Protein AF-A0A6L3EIS9-F1 (afdb_monomer)

Sequence (213 aa):
MNMQRILEPHIKALDDHPVYRAIENIDDLGVFMEHHVYSVWDFMSLIKHLQSRIAPAAVPWRPAGDPQLRRFINELVLEEESDRAWPGDANSGYCSHFELYQDAMREIGADPTACTDFLERIAALGIDRALADAAIPEPSRRFTRATFDFIQSGRPHEVAAALAVGREHIIPTLFRALLSRFGVSERQAPVFHYYLKRHIHLDEDFHAPMSIR

pLDDT: mean 91.35, std 9.98, range [53.53, 98.19]

Radius of gyration: 17.56 Å; Cα contacts (8 Å, |Δi|>4): 215; chains: 1; bounding box: 40×45×44 Å

Nearest PDB structures (foldseek):
  2jsw-assembly1_A  TM=3.270E-01  e=6.099E-01  Mus musculus
  2jaa-assembly1_A  TM=1.561E-01  e=1.308E+00  Shigella flexneri
  2j0n-assembly1_B  TM=1.451E-01  e=9.370E-01  Shigella flexneri 2a str. 301
  2jaa-assembly1_B  TM=1.491E-01  e=1.308E+00  Shigella flexneri

Mean predicted aligned error: 4.53 Å

Structure (mmCIF, N/CA/C/O backbone):
data_AF-A0A6L3EIS9-F1
#
_entry.id   AF-A0A6L3EIS9-F1
#
loop_
_atom_site.group_PDB
_atom_site.id
_atom_site.type_symbol
_atom_site.label_atom_id
_atom_site.label_alt_id
_atom_site.label_comp_id
_atom_site.label_asym_id
_atom_site.label_entity_id
_atom_site.label_seq_id
_atom_site.pdbx_PDB_ins_code
_atom_site.Cartn_x
_atom_site.Cartn_y
_atom_site.Cartn_z
_atom_site.occupancy
_atom_site.B_iso_or_equiv
_atom_site.auth_seq_id
_atom_site.auth_comp_id
_atom_site.auth_asym_id
_atom_site.auth_atom_id
_atom_site.pdbx_PDB_model_num
ATOM 1 N N . MET A 1 1 ? -5.328 -25.447 18.002 1.00 53.53 1 MET A N 1
ATOM 2 C CA . MET A 1 1 ? -4.625 -25.648 16.715 1.00 53.53 1 MET A CA 1
ATOM 3 C C . MET A 1 1 ? -3.636 -24.499 16.569 1.00 53.53 1 MET A C 1
ATOM 5 O O . MET A 1 1 ? -4.062 -23.372 16.760 1.00 53.53 1 MET A O 1
ATOM 9 N N . ASN A 1 2 ? -2.339 -24.758 16.369 1.00 82.56 2 ASN A N 1
ATOM 10 C CA . ASN A 1 2 ? -1.325 -23.694 16.357 1.00 82.56 2 ASN A CA 1
ATOM 11 C C . ASN A 1 2 ? -1.404 -22.911 15.031 1.00 82.56 2 ASN A C 1
ATOM 13 O O . ASN A 1 2 ? -1.128 -23.487 13.980 1.00 82.56 2 ASN A O 1
ATOM 17 N N . MET A 1 3 ? -1.805 -21.637 15.092 1.00 81.25 3 MET A N 1
ATOM 18 C CA . MET A 1 3 ? -1.919 -20.720 13.948 1.00 81.25 3 MET A CA 1
ATOM 19 C C . MET A 1 3 ? -0.620 -20.655 13.138 1.00 81.25 3 MET A C 1
ATOM 21 O O . MET A 1 3 ? -0.655 -20.748 11.915 1.00 81.25 3 MET A O 1
ATOM 25 N N . GLN A 1 4 ? 0.529 -20.634 13.817 1.00 80.31 4 GLN A N 1
ATOM 26 C CA . GLN A 1 4 ? 1.845 -20.603 13.181 1.00 80.31 4 GLN A CA 1
ATOM 27 C C . GLN A 1 4 ? 2.070 -21.815 12.266 1.00 80.31 4 GLN A C 1
ATOM 29 O O . GLN A 1 4 ? 2.521 -21.663 11.137 1.00 80.31 4 GLN A O 1
ATOM 34 N N . ARG A 1 5 ? 1.640 -23.009 12.697 1.00 87.94 5 ARG A N 1
ATOM 35 C CA . ARG A 1 5 ? 1.751 -24.250 11.910 1.00 87.94 5 ARG A CA 1
ATOM 36 C C . ARG A 1 5 ? 0.895 -24.226 10.637 1.00 87.94 5 ARG A C 1
ATOM 38 O O . ARG A 1 5 ? 1.205 -24.927 9.683 1.00 87.94 5 ARG A O 1
ATOM 45 N N . ILE A 1 6 ? -0.216 -23.488 10.640 1.00 88.94 6 ILE A N 1
ATOM 46 C CA . ILE A 1 6 ? -1.087 -23.357 9.461 1.00 88.94 6 ILE A CA 1
ATOM 47 C C . ILE A 1 6 ? -0.471 -22.380 8.462 1.00 88.94 6 ILE A C 1
ATOM 49 O O . ILE A 1 6 ? -0.524 -22.627 7.264 1.00 88.94 6 ILE A O 1
ATOM 53 N N . LEU A 1 7 ? 0.114 -21.289 8.955 1.00 88.56 7 LEU A N 1
ATOM 54 C CA . LEU A 1 7 ? 0.630 -20.202 8.125 1.00 88.56 7 LEU A CA 1
ATOM 55 C C . LEU A 1 7 ? 2.007 -20.499 7.529 1.00 88.56 7 LEU A C 1
ATOM 57 O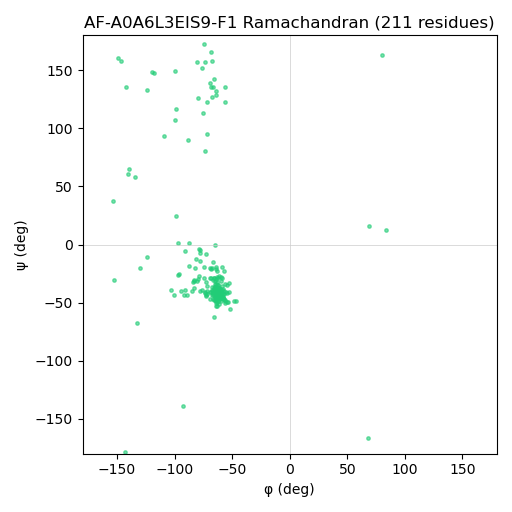 O . LEU A 1 7 ? 2.283 -20.064 6.417 1.00 88.56 7 LEU A O 1
ATOM 61 N N . GLU A 1 8 ? 2.846 -21.263 8.226 1.00 89.38 8 GLU A N 1
ATOM 62 C CA . GLU A 1 8 ? 4.210 -21.606 7.806 1.00 89.38 8 GLU A CA 1
ATOM 63 C C . GLU A 1 8 ? 4.345 -22.065 6.336 1.00 89.38 8 GLU A C 1
ATOM 65 O O . GLU A 1 8 ? 5.184 -21.502 5.628 1.00 89.38 8 GLU A O 1
ATOM 70 N N . PRO A 1 9 ? 3.530 -23.005 5.803 1.00 92.25 9 PRO A N 1
ATOM 71 C CA . PRO A 1 9 ? 3.627 -23.382 4.391 1.00 92.25 9 PRO A CA 1
ATOM 72 C C . PRO A 1 9 ? 3.285 -22.232 3.433 1.00 92.25 9 PRO A C 1
ATOM 74 O O . PRO A 1 9 ? 3.887 -22.138 2.365 1.00 92.25 9 PRO A O 1
ATOM 77 N N . HIS A 1 10 ? 2.354 -21.348 3.803 1.00 91.38 10 HIS A N 1
ATOM 78 C CA . HIS A 1 10 ? 1.981 -20.190 2.989 1.00 91.38 10 HIS A CA 1
ATOM 79 C C . HIS A 1 10 ? 3.071 -19.116 3.006 1.00 91.38 10 HIS A C 1
ATOM 81 O O . HIS A 1 10 ? 3.432 -18.605 1.951 1.00 91.38 10 HIS A O 1
ATOM 87 N N . ILE A 1 11 ? 3.647 -18.833 4.178 1.00 87.62 11 ILE A N 1
ATOM 88 C CA . ILE A 1 11 ? 4.767 -17.893 4.326 1.00 87.62 11 ILE A CA 1
ATOM 89 C C . ILE A 1 11 ? 5.968 -18.381 3.511 1.00 87.62 11 ILE A C 1
ATOM 91 O O . ILE A 1 11 ? 6.549 -17.609 2.755 1.00 87.62 11 ILE A O 1
ATOM 95 N N . LYS A 1 12 ? 6.294 -19.677 3.581 1.00 89.00 12 LYS A N 1
ATOM 96 C CA . LYS A 1 12 ? 7.384 -20.260 2.788 1.00 89.00 12 LYS A CA 1
ATOM 97 C C . LYS A 1 12 ? 7.132 -20.173 1.280 1.00 89.00 12 LYS A C 1
ATOM 99 O O . LYS A 1 12 ? 8.060 -19.914 0.521 1.00 89.00 12 LYS A O 1
ATOM 104 N N . ALA A 1 13 ? 5.892 -20.398 0.842 1.00 92.12 13 ALA A N 1
ATOM 105 C CA . ALA A 1 13 ? 5.530 -20.277 -0.568 1.00 92.12 13 ALA A CA 1
ATOM 106 C C . ALA A 1 13 ? 5.656 -18.834 -1.080 1.00 92.12 13 ALA A C 1
ATOM 108 O O . ALA A 1 13 ? 6.014 -18.628 -2.237 1.00 92.12 13 ALA A O 1
ATOM 109 N N . LEU A 1 14 ? 5.376 -17.849 -0.223 1.00 90.44 14 LEU A N 1
ATOM 110 C CA . LEU A 1 14 ? 5.590 -16.443 -0.539 1.00 90.44 14 LEU A CA 1
ATOM 111 C C . LEU A 1 14 ? 7.083 -16.086 -0.557 1.00 90.44 14 LEU A C 1
ATOM 113 O O . LEU A 1 14 ? 7.523 -15.427 -1.487 1.00 90.44 14 LEU A O 1
ATOM 117 N N . ASP A 1 15 ? 7.875 -16.571 0.401 1.00 88.19 15 ASP A N 1
ATOM 118 C CA . ASP A 1 15 ? 9.319 -16.305 0.458 1.00 88.19 15 ASP A CA 1
ATOM 119 C C . ASP A 1 15 ? 10.077 -16.843 -0.770 1.00 88.19 15 ASP A C 1
ATOM 121 O O . ASP A 1 15 ? 10.978 -16.183 -1.280 1.00 88.19 15 ASP A O 1
ATOM 125 N N . ASP A 1 16 ? 9.699 -18.007 -1.310 1.00 90.50 16 ASP A N 1
ATOM 126 C CA . ASP A 1 16 ? 10.284 -18.575 -2.541 1.00 90.50 16 ASP A CA 1
ATOM 127 C C . ASP A 1 16 ? 9.439 -18.313 -3.798 1.00 90.50 16 ASP A C 1
ATOM 129 O O . ASP A 1 16 ? 9.504 -19.059 -4.777 1.00 90.50 16 ASP A O 1
ATOM 133 N N . HIS A 1 17 ? 8.619 -17.256 -3.791 1.00 94.44 17 HIS A N 1
ATOM 134 C CA . HIS A 1 17 ? 7.718 -16.999 -4.908 1.00 94.44 17 HIS A CA 1
ATOM 135 C C . HIS A 1 17 ? 8.503 -16.707 -6.208 1.00 94.44 17 HIS A C 1
ATOM 137 O O . HIS A 1 17 ? 9.406 -15.862 -6.219 1.00 94.44 17 HIS A O 1
ATOM 143 N N . PRO A 1 18 ? 8.154 -17.347 -7.344 1.00 94.69 18 PRO A N 1
ATOM 144 C CA . PRO A 1 18 ? 8.915 -17.232 -8.593 1.00 94.69 18 PRO A CA 1
ATOM 145 C C . PRO A 1 18 ? 8.921 -15.819 -9.188 1.00 94.69 18 PRO A C 1
ATOM 147 O O . PRO A 1 18 ? 9.833 -15.484 -9.940 1.00 94.69 18 PRO A O 1
ATOM 150 N N . VAL A 1 19 ? 7.947 -14.975 -8.822 1.00 94.19 19 VAL A N 1
ATOM 151 C CA . VAL A 1 19 ? 7.850 -13.585 -9.310 1.00 94.19 19 VAL A CA 1
ATOM 152 C C . VAL A 1 19 ? 9.127 -12.785 -9.057 1.00 94.19 19 VAL A C 1
ATOM 154 O O . VAL A 1 19 ? 9.521 -12.003 -9.909 1.00 94.19 19 VAL A O 1
ATOM 157 N N . TYR A 1 20 ? 9.826 -13.023 -7.942 1.00 92.81 20 TYR A N 1
ATOM 158 C CA . TYR A 1 20 ? 11.024 -12.252 -7.602 1.00 92.81 20 TYR A CA 1
ATOM 159 C C . TYR A 1 20 ? 12.165 -12.473 -8.592 1.00 92.81 20 TYR A C 1
ATOM 161 O O . TYR A 1 20 ? 12.948 -11.563 -8.827 1.00 92.81 20 TYR A O 1
ATOM 169 N N . ARG A 1 21 ? 12.249 -13.674 -9.178 1.00 93.00 21 ARG A N 1
ATOM 170 C CA . ARG A 1 21 ? 13.257 -14.014 -10.193 1.00 93.00 21 ARG A CA 1
ATOM 171 C C . ARG A 1 21 ? 12.807 -13.654 -11.605 1.00 93.00 21 ARG A C 1
ATOM 173 O O . ARG A 1 21 ? 13.644 -13.585 -12.488 1.00 93.00 21 ARG A O 1
ATOM 180 N N . ALA A 1 22 ? 11.504 -13.466 -11.809 1.00 95.19 22 ALA A N 1
ATOM 181 C CA . ALA A 1 22 ? 10.942 -13.067 -13.094 1.00 95.19 22 ALA A CA 1
ATOM 182 C C . ALA A 1 22 ? 11.116 -11.565 -13.379 1.00 95.19 22 ALA A C 1
ATOM 184 O O . ALA A 1 22 ? 10.915 -11.144 -14.509 1.00 95.19 22 ALA A O 1
ATOM 185 N N . ILE A 1 23 ? 11.464 -10.764 -12.365 1.00 96.81 23 ILE A N 1
ATOM 186 C CA . ILE A 1 23 ? 11.760 -9.338 -12.517 1.00 96.81 23 ILE A CA 1
ATOM 187 C C . ILE A 1 23 ? 13.248 -9.199 -12.840 1.00 96.81 23 ILE A C 1
ATOM 189 O O . ILE A 1 23 ? 14.079 -9.111 -11.933 1.00 96.81 23 ILE A O 1
ATOM 193 N N . GLU A 1 24 ? 13.602 -9.222 -14.122 1.00 95.31 24 GLU A N 1
ATOM 194 C CA . GLU A 1 24 ? 15.000 -9.192 -14.569 1.00 95.31 24 GLU A CA 1
ATOM 195 C C . GLU A 1 24 ? 15.457 -7.781 -14.955 1.00 95.31 24 GLU A C 1
ATOM 197 O O . GLU A 1 24 ? 16.645 -7.463 -14.867 1.00 95.31 24 GLU A O 1
ATOM 202 N N . ASN A 1 25 ? 14.528 -6.918 -15.366 1.00 96.62 25 ASN A N 1
ATOM 203 C CA . ASN A 1 25 ? 14.827 -5.573 -15.848 1.00 96.62 25 ASN A CA 1
ATOM 204 C C . ASN A 1 25 ? 13.761 -4.537 -15.425 1.00 96.62 25 ASN A C 1
ATOM 206 O O . ASN A 1 25 ? 12.826 -4.838 -14.684 1.00 96.62 25 ASN A O 1
ATOM 210 N N . ILE A 1 26 ? 13.956 -3.286 -15.859 1.00 97.44 26 ILE A N 1
ATOM 211 C CA . ILE A 1 26 ? 13.075 -2.153 -15.539 1.00 97.44 26 ILE A CA 1
ATOM 212 C C . ILE A 1 26 ? 11.652 -2.366 -16.072 1.00 97.44 26 ILE A C 1
ATOM 214 O O . ILE A 1 26 ? 10.702 -2.049 -15.361 1.00 97.44 26 ILE A O 1
ATOM 218 N N . ASP A 1 27 ? 11.496 -2.935 -17.266 1.00 97.06 27 ASP A N 1
ATOM 219 C CA . ASP A 1 27 ? 10.178 -3.152 -17.866 1.00 97.06 27 ASP A CA 1
ATOM 220 C C . ASP A 1 27 ? 9.395 -4.204 -17.064 1.00 97.06 27 ASP A C 1
ATOM 222 O O . ASP A 1 27 ? 8.230 -3.989 -16.723 1.00 97.06 27 ASP A O 1
ATOM 226 N N . ASP A 1 28 ? 10.053 -5.300 -16.663 1.00 97.62 28 ASP A N 1
ATOM 227 C CA . ASP A 1 28 ? 9.441 -6.314 -15.791 1.00 97.62 28 ASP A CA 1
ATOM 228 C C . ASP A 1 28 ? 9.045 -5.722 -14.430 1.00 97.62 28 ASP A C 1
ATOM 230 O O . ASP A 1 28 ? 7.986 -6.041 -13.879 1.00 97.62 28 ASP A O 1
ATOM 234 N N . LEU A 1 29 ? 9.898 -4.849 -13.878 1.00 97.62 29 LEU A N 1
ATOM 235 C CA . LEU A 1 29 ? 9.616 -4.154 -12.627 1.00 97.62 29 LEU A CA 1
ATOM 236 C C . LEU A 1 29 ? 8.406 -3.229 -12.785 1.00 97.62 29 LEU A C 1
ATOM 238 O O . LEU A 1 29 ? 7.540 -3.230 -11.914 1.00 97.62 29 LEU A O 1
ATOM 242 N N . GLY A 1 30 ? 8.299 -2.503 -13.898 1.00 97.88 30 GLY A N 1
ATOM 243 C CA . GLY A 1 30 ? 7.143 -1.662 -14.197 1.00 97.88 30 GLY A CA 1
ATOM 244 C C . GLY A 1 30 ? 5.840 -2.457 -14.181 1.00 97.88 30 GLY A C 1
ATOM 245 O O . GLY A 1 30 ? 4.912 -2.098 -13.455 1.00 97.88 30 GLY A O 1
ATOM 246 N N . VAL A 1 31 ? 5.811 -3.610 -14.859 1.00 97.00 31 VAL A N 1
ATOM 247 C CA . VAL A 1 31 ? 4.646 -4.513 -14.850 1.00 97.00 31 VAL A CA 1
ATOM 248 C C . VAL A 1 31 ? 4.309 -4.977 -13.432 1.00 97.00 31 VAL A C 1
ATOM 250 O O . VAL A 1 31 ? 3.138 -4.972 -13.040 1.00 97.00 31 VAL A O 1
ATOM 253 N N . PHE A 1 32 ? 5.314 -5.363 -12.640 1.00 97.31 32 PHE A N 1
ATOM 254 C CA . PHE A 1 32 ? 5.106 -5.736 -11.240 1.00 97.31 32 PHE A CA 1
ATOM 255 C C . PHE A 1 32 ? 4.473 -4.588 -10.440 1.00 97.31 32 PHE A C 1
ATOM 257 O O . PHE A 1 32 ? 3.489 -4.806 -9.728 1.00 97.31 32 PHE A O 1
ATOM 264 N N . MET A 1 33 ? 4.996 -3.368 -10.579 1.00 98.00 33 MET A N 1
ATOM 265 C CA . MET A 1 33 ? 4.525 -2.208 -9.825 1.00 98.00 33 MET A CA 1
ATOM 266 C C . MET A 1 33 ? 3.105 -1.789 -10.216 1.00 98.00 33 MET A C 1
ATOM 268 O O . MET A 1 33 ? 2.295 -1.514 -9.332 1.00 98.00 33 MET A O 1
ATOM 272 N N . GLU A 1 34 ? 2.756 -1.835 -11.502 1.00 97.69 34 GLU A N 1
ATOM 273 C CA . GLU A 1 34 ? 1.399 -1.554 -11.998 1.00 97.69 34 GLU A CA 1
ATOM 274 C C . GLU A 1 34 ? 0.347 -2.532 -11.451 1.00 97.69 34 GLU A C 1
ATOM 276 O O . GLU A 1 34 ? -0.821 -2.174 -11.289 1.00 97.69 34 GLU A O 1
ATOM 281 N N . HIS A 1 35 ? 0.748 -3.757 -11.102 1.00 97.62 35 HIS A N 1
ATOM 282 C CA . HIS A 1 35 ? -0.129 -4.712 -10.421 1.00 97.62 35 HIS A CA 1
ATOM 283 C C . HIS A 1 35 ? -0.143 -4.501 -8.902 1.00 97.62 35 HIS A C 1
ATOM 285 O O . HIS A 1 35 ? -1.196 -4.614 -8.267 1.00 97.62 35 HIS A O 1
ATOM 291 N N . HIS A 1 36 ? 1.014 -4.219 -8.307 1.00 97.38 36 HIS A N 1
ATOM 292 C CA . HIS A 1 36 ? 1.195 -4.164 -6.858 1.00 97.38 36 HIS A CA 1
ATOM 293 C C . HIS A 1 36 ? 0.678 -2.861 -6.225 1.00 97.38 36 HIS A C 1
ATOM 295 O O . HIS A 1 36 ? 0.219 -2.883 -5.081 1.00 97.38 36 HIS A O 1
ATOM 301 N N . VAL A 1 37 ? 0.654 -1.750 -6.968 1.00 98.19 37 VAL A N 1
ATOM 302 C CA . VAL A 1 37 ? 0.229 -0.418 -6.493 1.00 98.19 37 VAL A CA 1
ATOM 303 C C . VAL A 1 37 ? -1.155 -0.411 -5.821 1.00 98.19 37 VAL A C 1
ATOM 305 O O . VAL A 1 37 ? -1.362 0.290 -4.832 1.00 98.19 37 VAL A O 1
ATOM 308 N N . TYR A 1 38 ? -2.083 -1.265 -6.266 1.00 98.19 38 TYR A N 1
ATOM 309 C CA . TYR A 1 38 ? -3.409 -1.413 -5.649 1.00 98.19 38 TYR A CA 1
ATOM 310 C C . TYR A 1 38 ? -3.348 -1.981 -4.229 1.00 98.19 38 TYR A C 1
ATOM 312 O O . TYR A 1 38 ? -4.094 -1.539 -3.358 1.00 98.19 38 TYR A O 1
ATOM 320 N N . SER A 1 39 ? -2.450 -2.939 -3.980 1.00 96.75 39 SER A N 1
ATOM 321 C CA . SER A 1 39 ? -2.227 -3.457 -2.629 1.00 96.75 39 SER A CA 1
ATOM 322 C C . SER A 1 39 ? -1.485 -2.454 -1.747 1.00 96.75 39 SER A C 1
ATOM 324 O O . SER A 1 39 ? -1.769 -2.379 -0.558 1.00 96.75 39 SER A O 1
ATOM 326 N N . VAL A 1 40 ? -0.597 -1.628 -2.308 1.00 97.31 40 VAL A N 1
ATOM 327 C CA . VAL A 1 40 ? 0.025 -0.531 -1.545 1.00 97.31 40 VAL A CA 1
ATOM 328 C C . VAL A 1 40 ? -1.054 0.439 -1.055 1.00 97.31 40 VAL A C 1
ATOM 330 O O . VAL A 1 40 ? -1.107 0.769 0.125 1.00 97.31 40 VAL A O 1
ATOM 333 N N . TRP A 1 41 ? -1.979 0.826 -1.934 1.00 97.94 41 TRP A N 1
ATOM 334 C CA . TRP A 1 41 ? -3.095 1.697 -1.570 1.00 97.94 41 TRP A CA 1
ATOM 335 C C . TRP A 1 41 ? -4.071 1.062 -0.563 1.00 97.94 41 TRP A C 1
ATOM 337 O O . TRP A 1 41 ? -4.461 1.693 0.424 1.00 97.94 41 TRP A O 1
ATOM 347 N N . ASP A 1 42 ? -4.497 -0.185 -0.798 1.00 97.62 42 ASP A N 1
ATOM 348 C CA . ASP A 1 42 ? -5.540 -0.815 0.020 1.00 97.62 42 ASP A CA 1
ATOM 349 C C . ASP A 1 42 ? -5.088 -1.126 1.456 1.00 97.62 42 ASP A C 1
ATOM 351 O O . ASP A 1 42 ? -5.923 -1.220 2.361 1.00 97.62 42 ASP A O 1
ATOM 355 N N . PHE A 1 43 ? -3.773 -1.198 1.686 1.00 97.00 43 PHE A N 1
ATOM 356 C CA . PHE A 1 43 ? -3.179 -1.374 3.005 1.00 97.00 43 PHE A CA 1
ATOM 357 C C . PHE A 1 43 ? -3.604 -0.255 3.958 1.00 97.00 43 PHE A C 1
ATOM 359 O O . PHE A 1 43 ? -4.105 -0.517 5.058 1.00 97.00 43 PHE A O 1
ATOM 366 N N . MET A 1 44 ? -3.542 0.995 3.486 1.00 97.12 44 MET A N 1
ATOM 367 C CA . MET A 1 44 ? -3.966 2.153 4.267 1.00 97.12 44 MET A CA 1
ATOM 368 C C . MET A 1 44 ? -5.459 2.097 4.623 1.00 97.12 44 MET A C 1
ATOM 370 O O . MET A 1 44 ? -5.872 2.573 5.682 1.00 97.12 44 MET A O 1
ATOM 374 N N . SER A 1 45 ? -6.290 1.452 3.797 1.00 97.69 45 SER A N 1
ATOM 375 C CA . SER A 1 45 ? -7.718 1.272 4.096 1.00 97.69 45 SER A CA 1
ATOM 376 C C . SER A 1 45 ? -7.955 0.343 5.297 1.00 97.69 45 SER A C 1
ATOM 378 O O . SER A 1 45 ? -8.841 0.620 6.113 1.00 97.69 45 SER A O 1
ATOM 380 N N . LEU A 1 46 ? -7.144 -0.713 5.466 1.00 97.81 46 LEU A N 1
ATOM 381 C CA . LEU A 1 46 ? -7.180 -1.572 6.662 1.00 97.81 46 LEU A CA 1
ATOM 382 C C . LEU A 1 46 ? -6.806 -0.773 7.917 1.00 97.81 46 LEU A C 1
ATOM 384 O O . LEU A 1 46 ? -7.518 -0.823 8.926 1.00 97.81 46 LEU A O 1
ATOM 388 N N . ILE A 1 47 ? -5.727 0.010 7.828 1.00 97.38 47 ILE A N 1
ATOM 389 C CA . ILE A 1 47 ? -5.231 0.853 8.922 1.00 97.38 47 ILE A CA 1
ATOM 390 C C . ILE A 1 47 ? -6.283 1.886 9.323 1.00 97.38 47 ILE A C 1
ATOM 392 O O . ILE A 1 47 ? -6.652 1.958 10.495 1.00 97.38 47 ILE A O 1
ATOM 396 N N . LYS A 1 48 ? -6.838 2.646 8.371 1.00 97.62 48 LYS A N 1
ATOM 397 C CA . LYS A 1 48 ? -7.876 3.650 8.655 1.00 97.62 48 LYS A CA 1
ATOM 398 C C . LYS A 1 48 ? -9.130 3.034 9.264 1.00 97.62 48 LYS A C 1
ATOM 400 O O . LYS A 1 48 ? -9.696 3.606 10.202 1.00 97.62 48 LYS A O 1
ATOM 405 N N . HIS A 1 49 ? -9.553 1.858 8.791 1.00 97.50 49 HIS A N 1
ATOM 406 C CA . HIS A 1 49 ? -10.682 1.153 9.395 1.00 97.50 49 HIS A CA 1
ATOM 407 C C . HIS A 1 49 ? -10.415 0.839 10.871 1.00 97.50 49 HIS A C 1
ATOM 409 O O . HIS A 1 49 ? -11.249 1.149 11.725 1.00 97.50 49 HIS A O 1
ATOM 415 N N . LEU A 1 50 ? -9.252 0.274 11.197 1.00 96.69 50 LEU A N 1
ATOM 416 C CA . LEU A 1 50 ? -8.895 -0.054 12.578 1.00 96.69 50 LEU A CA 1
ATOM 417 C C . LEU A 1 50 ? -8.678 1.202 13.434 1.00 96.69 50 LEU A C 1
ATOM 419 O O . LEU A 1 50 ? -9.187 1.261 14.557 1.00 96.69 50 LEU A O 1
ATOM 423 N N . GLN A 1 51 ? -8.033 2.245 12.902 1.00 96.50 51 GLN A N 1
ATOM 424 C CA . GLN A 1 51 ? -7.852 3.532 13.582 1.00 96.50 51 GLN A CA 1
ATOM 425 C C . GLN A 1 51 ? -9.200 4.138 13.984 1.00 96.50 51 GLN A C 1
ATOM 427 O O . GLN A 1 51 ? -9.355 4.576 15.122 1.00 96.50 51 GLN A O 1
ATOM 432 N N . SER A 1 52 ? -10.209 4.076 13.107 1.00 95.56 52 SER A N 1
ATOM 433 C CA . SER A 1 52 ? -11.563 4.578 13.396 1.00 95.56 52 SER A CA 1
ATOM 434 C C . SER A 1 52 ? -12.234 3.909 14.606 1.00 95.56 52 SER A C 1
ATOM 436 O O . SER A 1 52 ? -13.186 4.446 15.169 1.00 95.56 52 SER A O 1
ATOM 438 N N . ARG A 1 53 ? -11.751 2.731 15.019 1.00 94.00 53 ARG A N 1
ATOM 439 C CA . ARG A 1 53 ? -12.259 1.980 16.173 1.00 94.00 53 ARG A CA 1
ATOM 440 C C . ARG A 1 53 ? -11.351 2.107 17.395 1.00 94.00 53 ARG A C 1
ATOM 442 O O . ARG A 1 53 ? -11.857 2.198 18.509 1.00 94.00 53 ARG A O 1
ATOM 449 N N . ILE A 1 54 ? -10.034 2.097 17.189 1.00 94.69 54 ILE A N 1
ATOM 450 C CA . ILE A 1 54 ? -9.023 2.042 18.256 1.00 94.69 54 ILE A CA 1
ATOM 451 C C . ILE A 1 54 ? -8.630 3.446 18.737 1.00 94.69 54 ILE A C 1
ATOM 453 O O . ILE A 1 54 ? -8.518 3.681 19.940 1.00 94.69 54 ILE A O 1
ATOM 457 N N . ALA A 1 55 ? -8.426 4.383 17.811 1.00 95.25 55 ALA A N 1
ATOM 458 C CA . ALA A 1 55 ? -7.978 5.748 18.082 1.00 95.25 55 ALA A CA 1
ATOM 459 C C . ALA A 1 55 ? -8.716 6.771 17.187 1.00 95.25 55 ALA A C 1
ATOM 461 O O . ALA A 1 55 ? -8.080 7.468 16.395 1.00 95.25 55 ALA A O 1
ATOM 462 N N . PRO A 1 56 ? -10.057 6.867 17.277 1.00 94.69 56 PRO A N 1
ATOM 463 C CA . PRO A 1 56 ? -10.834 7.729 16.394 1.00 94.69 56 PRO A CA 1
ATOM 464 C C . PRO A 1 56 ? -10.544 9.217 16.605 1.00 94.69 56 PRO A C 1
ATOM 466 O O . PRO A 1 56 ? -10.453 9.699 17.738 1.00 94.69 56 PRO A O 1
ATOM 469 N N . ALA A 1 57 ? -10.531 9.970 15.505 1.00 92.75 57 ALA A N 1
ATOM 470 C CA . ALA A 1 57 ? -10.563 11.428 15.518 1.00 92.75 57 ALA A CA 1
ATOM 471 C C . ALA A 1 57 ? -11.977 11.927 15.885 1.00 92.75 57 ALA A C 1
ATOM 473 O O . ALA A 1 57 ? -12.782 12.262 15.019 1.00 92.75 57 ALA A O 1
ATOM 474 N N . ALA A 1 58 ? -12.304 11.926 17.181 1.00 91.62 58 ALA A N 1
ATOM 475 C CA . ALA A 1 58 ? -13.610 12.333 17.706 1.00 91.62 58 ALA A CA 1
ATOM 476 C C . ALA A 1 58 ? -13.511 13.549 18.644 1.00 91.62 58 ALA A C 1
ATOM 478 O O . ALA A 1 58 ? -12.545 13.700 19.394 1.00 91.62 58 ALA A O 1
ATOM 479 N N . VAL A 1 59 ? -14.551 14.392 18.637 1.00 94.50 59 VAL A N 1
ATOM 480 C CA . VAL A 1 59 ? -14.684 15.572 19.508 1.00 94.50 59 VAL A CA 1
ATOM 481 C C . VAL A 1 59 ? -16.003 15.483 20.299 1.00 94.50 59 VAL A C 1
ATOM 483 O O . VAL A 1 59 ? -17.040 15.221 19.689 1.00 94.50 59 VAL A O 1
ATOM 486 N N . PRO A 1 60 ? -16.004 15.713 21.631 1.00 94.44 60 PRO A N 1
ATOM 487 C CA . PRO A 1 60 ? -14.843 16.009 22.478 1.00 94.44 60 PRO A CA 1
ATOM 488 C C . PRO A 1 60 ? -13.918 14.795 22.647 1.00 94.44 60 PRO A C 1
ATOM 490 O O . PRO A 1 60 ? -14.385 13.674 22.847 1.00 94.44 60 PRO A O 1
ATOM 493 N N . TRP A 1 61 ? -12.603 15.031 22.605 1.00 95.00 61 TRP A N 1
ATOM 494 C CA . TRP A 1 61 ? -11.608 13.969 22.756 1.00 95.00 61 TRP A CA 1
ATOM 495 C C . TRP A 1 61 ? -11.636 13.373 24.167 1.00 95.00 61 TRP A C 1
ATOM 497 O O . TRP A 1 61 ? -11.679 14.098 25.166 1.00 95.00 61 TRP A O 1
ATOM 507 N N . ARG A 1 62 ? -11.583 12.040 24.245 1.00 90.81 62 ARG A N 1
ATOM 508 C CA . ARG A 1 62 ? -11.417 11.279 25.488 1.00 90.81 62 ARG A CA 1
ATOM 509 C C . ARG A 1 62 ? -10.525 10.062 25.228 1.00 90.81 62 ARG A C 1
ATOM 511 O O . ARG A 1 62 ? -10.747 9.370 24.235 1.00 90.81 62 ARG A O 1
ATOM 518 N N . PRO A 1 63 ? -9.550 9.755 26.100 1.00 87.62 63 PRO A N 1
ATOM 519 C CA . PRO A 1 63 ? -8.790 8.517 25.986 1.00 87.62 63 PRO A CA 1
ATOM 520 C C . PRO A 1 63 ? -9.688 7.309 26.302 1.00 87.62 63 PRO A C 1
ATOM 522 O O . PRO A 1 63 ? -10.435 7.328 27.278 1.00 87.62 63 PRO A O 1
ATOM 525 N N . ALA A 1 64 ? -9.597 6.251 25.496 1.00 86.81 64 ALA A N 1
ATOM 526 C CA . ALA A 1 64 ? -10.331 5.000 25.685 1.00 86.81 64 ALA A CA 1
ATOM 527 C C . ALA A 1 64 ? -9.490 3.804 25.212 1.00 86.81 64 ALA A C 1
ATOM 529 O O . ALA A 1 64 ? -8.581 3.973 24.403 1.00 86.81 64 ALA A O 1
ATOM 530 N N . GLY A 1 65 ? -9.800 2.606 25.712 1.00 90.56 65 GLY A N 1
ATOM 531 C CA . GLY A 1 65 ? -9.137 1.367 25.296 1.00 90.56 65 GLY A CA 1
ATOM 532 C C . GLY A 1 65 ? -7.662 1.260 25.703 1.00 90.56 65 GLY A C 1
ATOM 533 O O . GLY A 1 65 ? -7.158 2.013 26.543 1.00 90.56 65 GLY A O 1
ATOM 534 N N . ASP A 1 66 ? -6.972 0.294 25.101 1.00 93.88 66 ASP A N 1
ATOM 535 C CA . ASP A 1 66 ? -5.577 -0.025 25.404 1.00 93.88 66 ASP A CA 1
ATOM 536 C C . ASP A 1 66 ? -4.624 1.075 24.878 1.00 93.88 66 ASP A C 1
ATOM 538 O O . ASP A 1 66 ? -4.653 1.399 23.686 1.00 93.88 66 ASP A O 1
ATOM 542 N N . PRO A 1 67 ? -3.787 1.704 25.730 1.00 94.00 67 PRO A N 1
ATOM 543 C CA . PRO A 1 67 ? -2.781 2.668 25.281 1.00 94.00 67 PRO A CA 1
ATOM 544 C C . PRO A 1 67 ? -1.752 2.094 24.294 1.00 94.00 67 PRO A C 1
ATOM 546 O O . PRO A 1 67 ? -1.301 2.842 23.429 1.00 94.00 67 PRO A O 1
ATOM 549 N N . GLN A 1 68 ? -1.398 0.809 24.384 1.00 92.00 68 GLN A N 1
ATOM 550 C CA . GLN A 1 68 ? -0.442 0.167 23.475 1.00 92.00 68 GLN A CA 1
ATOM 551 C C . GLN A 1 68 ? -1.031 0.034 22.071 1.00 92.00 68 GLN A C 1
ATOM 553 O O . GLN A 1 68 ? -0.401 0.462 21.110 1.00 92.00 68 GLN A O 1
ATOM 558 N N . LEU A 1 69 ? -2.275 -0.444 21.954 1.00 91.62 69 LEU A N 1
ATOM 559 C CA . LEU A 1 69 ? -2.961 -0.530 20.658 1.00 91.62 69 LEU A CA 1
ATOM 560 C C . LEU A 1 69 ? -3.182 0.850 20.031 1.00 91.62 69 LEU A C 1
ATOM 562 O O . LEU A 1 69 ? -3.057 1.008 18.820 1.00 91.62 69 LEU A O 1
ATOM 566 N N . ARG A 1 70 ? -3.474 1.869 20.851 1.00 93.75 70 ARG A N 1
ATOM 567 C CA . ARG A 1 70 ? -3.573 3.257 20.376 1.00 93.75 70 ARG A CA 1
ATOM 568 C C . ARG A 1 70 ? -2.246 3.796 19.860 1.00 93.75 70 ARG A C 1
ATOM 570 O O . ARG A 1 70 ? -2.259 4.544 18.889 1.00 93.75 70 ARG A O 1
ATOM 577 N N . ARG A 1 71 ? -1.128 3.487 20.519 1.00 93.38 71 ARG A N 1
ATOM 578 C CA . ARG A 1 71 ? 0.201 3.888 20.044 1.00 93.38 71 ARG A CA 1
ATOM 579 C C . ARG A 1 71 ? 0.502 3.206 18.711 1.00 93.38 71 ARG A C 1
ATOM 581 O O . ARG A 1 71 ? 0.704 3.920 17.738 1.00 93.38 71 ARG A O 1
ATOM 588 N N . PHE A 1 72 ? 0.366 1.881 18.670 1.00 91.94 72 PHE A N 1
ATOM 589 C CA . PHE A 1 72 ? 0.607 1.052 17.491 1.00 91.94 72 PHE A CA 1
ATOM 590 C C . PHE A 1 72 ? -0.154 1.543 16.255 1.00 91.94 72 PHE A C 1
ATOM 592 O O . PHE A 1 72 ? 0.453 1.878 15.244 1.00 91.94 72 PHE A O 1
ATOM 599 N N . ILE A 1 73 ? -1.482 1.691 16.342 1.00 94.62 73 ILE A N 1
ATOM 600 C CA . ILE A 1 73 ? -2.266 2.105 15.168 1.00 94.62 73 ILE A CA 1
ATOM 601 C C . ILE A 1 73 ? -1.943 3.533 14.706 1.00 94.62 73 ILE A C 1
ATOM 603 O O . ILE A 1 73 ? -2.079 3.837 13.528 1.00 94.62 73 ILE A O 1
ATOM 607 N N . ASN A 1 74 ? -1.531 4.424 15.614 1.00 95.56 74 ASN A N 1
ATOM 608 C CA . ASN A 1 74 ? -1.149 5.786 15.240 1.00 95.56 74 ASN A CA 1
ATOM 609 C C . ASN A 1 74 ? 0.269 5.859 14.660 1.00 95.56 74 ASN A C 1
ATOM 611 O O . ASN A 1 74 ? 0.514 6.734 13.838 1.00 95.56 74 ASN A O 1
ATOM 615 N N . GLU A 1 75 ? 1.183 4.976 15.067 1.00 94.56 75 GLU A N 1
ATOM 616 C CA . GLU A 1 75 ? 2.498 4.838 14.427 1.00 94.56 75 GLU A CA 1
ATOM 617 C C . GLU A 1 75 ? 2.353 4.311 13.001 1.00 94.56 75 GLU A C 1
ATOM 619 O O . GLU A 1 75 ? 2.862 4.951 12.089 1.00 94.56 75 GLU A O 1
ATOM 624 N N . LEU A 1 76 ? 1.545 3.264 12.789 1.00 94.06 76 LEU A N 1
ATOM 625 C CA . LEU A 1 76 ? 1.232 2.785 11.438 1.00 94.06 76 LEU A CA 1
ATOM 626 C C . LEU A 1 76 ? 0.646 3.895 10.557 1.00 94.06 76 LEU A C 1
ATOM 628 O O . LEU A 1 76 ? 0.995 4.020 9.393 1.00 94.06 76 LEU A O 1
ATOM 632 N N . VAL A 1 77 ? -0.231 4.742 11.105 1.00 96.88 77 VAL A N 1
ATOM 633 C CA . VAL A 1 77 ? -0.772 5.886 10.354 1.00 96.88 77 VAL A CA 1
ATOM 634 C C . VAL A 1 77 ? 0.305 6.922 10.041 1.00 96.88 77 VAL A C 1
ATOM 636 O O . VAL A 1 77 ? 0.339 7.423 8.924 1.00 96.88 77 VAL A O 1
ATOM 639 N N . LEU A 1 78 ? 1.174 7.249 11.003 1.00 95.62 78 LEU A N 1
ATOM 640 C CA . LEU A 1 78 ? 2.277 8.187 10.785 1.00 95.62 78 LEU A CA 1
ATOM 641 C C . LEU A 1 78 ? 3.187 7.708 9.648 1.00 95.62 78 LEU A C 1
ATOM 643 O O . LEU A 1 78 ? 3.549 8.511 8.791 1.00 95.62 78 LEU A O 1
ATOM 647 N N . GLU A 1 79 ? 3.519 6.421 9.652 1.00 94.12 79 GLU A N 1
ATOM 648 C CA . GLU A 1 79 ? 4.416 5.779 8.693 1.00 94.12 79 GLU A CA 1
ATOM 649 C C . GLU A 1 79 ? 3.770 5.611 7.313 1.00 94.12 79 GLU A C 1
ATOM 651 O O . GLU A 1 79 ? 4.365 5.952 6.302 1.00 94.12 79 GLU A O 1
ATOM 656 N N . GLU A 1 80 ? 2.525 5.167 7.228 1.00 95.94 80 GLU A N 1
ATOM 657 C CA . GLU A 1 80 ? 1.921 4.890 5.921 1.00 95.94 80 GLU A CA 1
ATOM 658 C C . GLU A 1 80 ? 1.355 6.147 5.244 1.00 95.94 80 GLU A C 1
ATOM 660 O O . GLU A 1 80 ? 1.345 6.250 4.017 1.00 95.94 80 GLU A O 1
ATOM 665 N N . GLU A 1 81 ? 0.888 7.135 6.017 1.00 96.88 81 GLU A N 1
ATOM 666 C CA . GLU A 1 81 ? 0.234 8.342 5.483 1.00 96.88 81 GLU A CA 1
ATOM 667 C C . GLU A 1 81 ? 1.174 9.540 5.335 1.00 96.88 81 GLU A C 1
ATOM 669 O O . GLU A 1 81 ? 0.897 10.435 4.538 1.00 96.88 81 GLU A O 1
ATOM 674 N N . SER A 1 82 ? 2.252 9.602 6.121 1.00 96.00 82 SER A N 1
ATOM 675 C CA . SER A 1 82 ? 3.042 10.831 6.279 1.00 96.00 82 SER A CA 1
ATOM 676 C C . SER A 1 82 ? 4.507 10.587 6.654 1.00 96.00 82 SER A C 1
ATOM 678 O O . SER A 1 82 ? 5.090 11.334 7.445 1.00 96.00 82 SER A O 1
ATOM 680 N N . ASP A 1 83 ? 5.116 9.544 6.100 1.00 94.62 83 ASP A N 1
ATOM 681 C CA . ASP A 1 83 ? 6.536 9.266 6.302 1.00 94.62 83 ASP A CA 1
ATOM 682 C C . ASP A 1 83 ? 7.421 10.229 5.504 1.00 94.62 83 ASP A C 1
ATOM 684 O O . ASP A 1 83 ? 6.977 11.072 4.726 1.00 94.62 83 ASP A O 1
ATOM 688 N N . ARG A 1 84 ? 8.723 10.147 5.748 1.00 92.44 84 ARG A N 1
ATOM 689 C CA . ARG A 1 84 ? 9.741 10.909 5.043 1.00 92.44 84 ARG A CA 1
ATOM 690 C C . ARG A 1 84 ? 9.769 10.506 3.572 1.00 92.44 84 ARG A C 1
ATOM 692 O O . ARG A 1 84 ? 9.938 9.334 3.241 1.00 92.44 84 ARG A O 1
ATOM 699 N N . ALA A 1 85 ? 9.693 11.507 2.703 1.00 93.19 85 ALA A N 1
ATOM 700 C CA . ALA A 1 85 ? 9.922 11.325 1.278 1.00 93.19 85 ALA A CA 1
ATOM 701 C C . ALA A 1 85 ? 11.396 10.987 0.986 1.00 93.19 85 ALA A C 1
ATOM 703 O O . ALA A 1 85 ? 12.284 11.191 1.825 1.00 93.19 85 ALA A O 1
ATOM 704 N N . TRP A 1 86 ? 11.672 10.509 -0.232 1.00 92.06 86 TRP A N 1
ATOM 705 C CA . TRP A 1 86 ? 13.034 10.224 -0.686 1.00 92.06 86 TRP A CA 1
ATOM 706 C C . TRP A 1 86 ? 13.936 11.470 -0.566 1.00 92.06 86 TRP A C 1
ATOM 708 O O . TRP A 1 86 ? 13.643 12.505 -1.166 1.00 92.06 86 TRP A O 1
ATOM 718 N N . PRO A 1 87 ? 15.059 11.401 0.177 1.00 87.25 87 PRO A N 1
ATOM 719 C CA . PRO A 1 87 ? 15.932 12.551 0.410 1.00 87.25 87 PRO A CA 1
ATOM 720 C C . PRO A 1 87 ? 16.771 12.980 -0.800 1.00 87.25 87 PRO A C 1
ATOM 722 O O . PRO A 1 87 ? 17.470 13.986 -0.716 1.00 87.25 87 PRO A O 1
ATOM 725 N N . GLY A 1 88 ? 16.772 12.205 -1.889 1.00 79.19 88 GLY A N 1
ATOM 726 C CA . GLY A 1 88 ? 17.623 12.468 -3.051 1.00 79.19 88 GLY A CA 1
ATOM 727 C C . GLY A 1 88 ? 17.124 13.578 -3.980 1.00 79.19 88 GLY A C 1
ATOM 728 O O . GLY A 1 88 ? 17.866 13.950 -4.885 1.00 79.19 88 GLY A O 1
ATOM 729 N N . ASP A 1 89 ? 15.920 14.114 -3.759 1.00 69.56 89 ASP A N 1
ATOM 730 C CA . ASP A 1 89 ? 15.443 15.332 -4.421 1.00 69.56 89 ASP A CA 1
ATOM 731 C C . ASP A 1 89 ? 15.595 16.551 -3.491 1.00 69.56 89 ASP A C 1
ATOM 733 O O . ASP A 1 89 ? 15.502 16.444 -2.267 1.00 69.56 89 ASP A O 1
ATOM 737 N N . ALA A 1 90 ? 15.826 17.733 -4.065 1.00 55.75 90 ALA A N 1
ATOM 738 C CA . ALA A 1 90 ? 16.184 18.968 -3.362 1.00 55.75 90 ALA A CA 1
ATOM 739 C C . ALA A 1 90 ? 15.087 19.521 -2.418 1.00 55.75 90 ALA A C 1
ATOM 741 O O . ALA A 1 90 ? 15.312 20.534 -1.758 1.00 55.75 90 ALA A O 1
ATOM 742 N N . ASN A 1 91 ? 13.932 18.850 -2.320 1.00 54.19 91 ASN A N 1
ATOM 743 C CA . ASN A 1 91 ? 12.782 19.193 -1.480 1.00 54.19 91 ASN A CA 1
ATOM 744 C C . ASN A 1 91 ? 12.225 17.965 -0.726 1.00 54.19 91 ASN A C 1
ATOM 746 O O . ASN A 1 91 ? 11.051 17.625 -0.862 1.00 54.19 91 ASN A O 1
ATOM 750 N N . SER A 1 92 ? 13.031 17.276 0.087 1.00 66.25 92 SER A N 1
ATOM 751 C CA . SER A 1 92 ? 12.531 1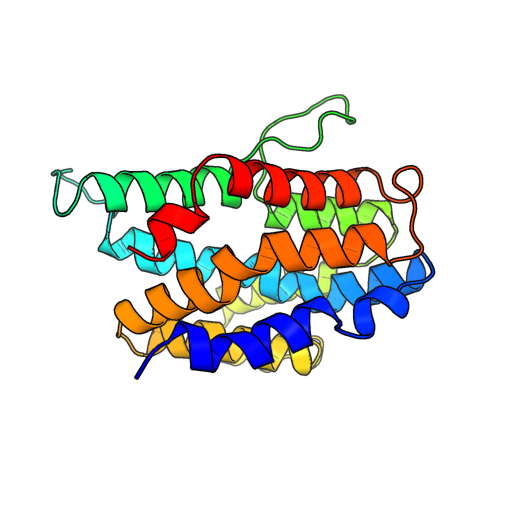6.109 0.832 1.00 66.25 92 SER A CA 1
ATOM 752 C C . SER A 1 92 ? 11.589 16.511 1.980 1.00 66.25 92 SER A C 1
ATOM 754 O O . SER A 1 92 ? 12.036 16.866 3.076 1.00 66.25 92 SER A O 1
ATOM 756 N N . GLY A 1 93 ? 10.285 16.490 1.707 1.00 89.19 93 GLY A N 1
ATOM 757 C CA . GLY A 1 93 ? 9.208 16.682 2.676 1.00 89.19 93 GLY A CA 1
ATOM 758 C C . GLY A 1 93 ? 8.700 15.360 3.260 1.00 89.19 93 GLY A C 1
ATOM 759 O O . GLY A 1 93 ? 9.478 14.455 3.568 1.00 89.19 93 GLY A O 1
ATOM 760 N N . TYR A 1 94 ? 7.381 15.261 3.399 1.00 93.69 94 TYR A N 1
ATOM 761 C CA . TYR A 1 94 ? 6.675 14.057 3.832 1.00 93.69 94 TYR A CA 1
ATOM 762 C C . TYR A 1 94 ? 5.712 13.609 2.735 1.00 93.69 94 TYR A C 1
ATOM 764 O O . TYR A 1 94 ? 5.184 14.456 2.013 1.00 93.69 94 TYR A O 1
ATOM 772 N N . CYS A 1 95 ? 5.483 12.308 2.626 1.00 95.19 95 CYS A N 1
ATOM 773 C CA . CYS A 1 95 ? 4.520 11.708 1.713 1.00 95.19 95 CYS A CA 1
ATOM 774 C C . CYS A 1 95 ? 3.967 10.415 2.317 1.00 95.19 95 CYS A C 1
ATOM 776 O O . CYS A 1 95 ? 4.582 9.802 3.191 1.00 95.19 95 CYS A O 1
ATOM 778 N N . SER A 1 96 ? 2.822 9.970 1.821 1.00 97.38 96 SER A N 1
ATOM 779 C CA . SER A 1 96 ? 2.360 8.610 2.077 1.00 97.38 96 SER A CA 1
ATOM 780 C C . SER A 1 96 ? 3.264 7.588 1.385 1.00 97.38 96 SER A C 1
ATOM 782 O O . SER A 1 96 ? 3.933 7.880 0.389 1.00 97.38 96 SER A O 1
ATOM 784 N N . HIS A 1 97 ? 3.256 6.350 1.870 1.00 96.94 97 HIS A N 1
ATOM 785 C CA . HIS A 1 97 ? 3.931 5.241 1.191 1.00 96.94 97 HIS A CA 1
ATOM 786 C C . HIS A 1 97 ? 3.319 4.953 -0.181 1.00 96.94 97 HIS A C 1
ATOM 788 O O . HIS A 1 97 ? 4.032 4.543 -1.094 1.00 96.94 97 HIS A O 1
ATOM 794 N N . PHE A 1 98 ? 2.030 5.243 -0.367 1.00 97.88 98 PHE A N 1
ATOM 795 C CA . PHE A 1 98 ? 1.387 5.183 -1.677 1.00 97.88 98 PHE A CA 1
ATOM 796 C C . PHE A 1 98 ? 1.969 6.205 -2.662 1.00 97.88 98 PHE A C 1
ATOM 798 O O . PHE A 1 98 ? 2.344 5.833 -3.773 1.00 97.88 98 PHE A O 1
ATOM 805 N N . GLU A 1 99 ? 2.103 7.471 -2.258 1.00 97.00 99 GLU A N 1
ATOM 806 C CA . GLU A 1 99 ? 2.728 8.512 -3.088 1.00 97.00 99 GLU A CA 1
ATOM 807 C C . GLU A 1 99 ? 4.196 8.185 -3.382 1.00 97.00 99 GLU A C 1
ATOM 809 O O . GLU A 1 99 ? 4.612 8.247 -4.538 1.00 97.00 99 GLU A O 1
ATOM 814 N N . LEU A 1 100 ? 4.951 7.730 -2.374 1.00 96.94 100 LEU A N 1
ATOM 815 C CA . LEU A 1 100 ? 6.336 7.285 -2.554 1.00 96.94 100 LEU A CA 1
ATOM 816 C C . LEU A 1 100 ? 6.441 6.132 -3.565 1.00 96.94 100 LEU A C 1
ATOM 818 O O . LEU A 1 100 ? 7.365 6.096 -4.377 1.00 96.94 100 LEU A O 1
ATOM 822 N N . TYR A 1 101 ? 5.488 5.196 -3.539 1.00 98.06 101 TYR A N 1
ATOM 823 C CA . TYR A 1 101 ? 5.433 4.101 -4.502 1.00 98.06 101 TYR A CA 1
ATOM 824 C C . TYR A 1 101 ? 5.133 4.598 -5.918 1.00 98.06 101 TYR A C 1
ATOM 826 O O . TYR A 1 101 ? 5.749 4.127 -6.870 1.00 98.06 101 TYR A O 1
ATOM 834 N N . GLN A 1 102 ? 4.231 5.572 -6.077 1.00 97.69 102 GLN A N 1
ATOM 835 C CA . GLN A 1 102 ? 3.974 6.192 -7.378 1.00 97.69 102 GLN A CA 1
ATOM 836 C C . GLN A 1 102 ? 5.194 6.955 -7.906 1.00 97.69 102 GLN A C 1
ATOM 838 O O . GLN A 1 102 ? 5.464 6.911 -9.105 1.00 97.69 102 GLN A O 1
ATOM 843 N N . ASP A 1 103 ? 5.957 7.623 -7.042 1.00 95.81 103 ASP A N 1
ATOM 844 C CA . ASP A 1 103 ? 7.211 8.267 -7.440 1.00 95.81 103 ASP A CA 1
ATOM 845 C C . ASP A 1 103 ? 8.253 7.236 -7.884 1.00 95.81 103 ASP A C 1
ATOM 847 O O . ASP A 1 103 ? 8.896 7.419 -8.918 1.00 95.81 103 ASP A O 1
ATOM 851 N N . ALA A 1 104 ? 8.339 6.101 -7.186 1.00 97.31 104 ALA A N 1
ATOM 852 C CA . ALA A 1 104 ? 9.136 4.958 -7.620 1.00 97.31 104 ALA A CA 1
ATOM 853 C C . ALA A 1 104 ? 8.640 4.350 -8.949 1.00 97.31 104 ALA A C 1
ATOM 855 O O . ALA A 1 104 ? 9.447 3.881 -9.739 1.00 97.31 104 ALA A O 1
ATOM 856 N N . MET A 1 105 ? 7.337 4.369 -9.251 1.00 98.19 105 MET A N 1
ATOM 857 C CA . MET A 1 105 ? 6.844 3.955 -10.576 1.00 98.19 105 MET A CA 1
ATOM 858 C C . MET A 1 105 ? 7.338 4.914 -11.662 1.00 98.19 105 MET A C 1
ATOM 860 O O . MET A 1 105 ? 7.872 4.488 -12.686 1.00 98.19 105 MET A O 1
ATOM 864 N N . ARG A 1 106 ? 7.200 6.223 -11.419 1.00 96.88 106 ARG A N 1
ATOM 865 C CA . ARG A 1 106 ? 7.599 7.264 -12.374 1.00 96.88 106 ARG A CA 1
ATOM 866 C C . ARG A 1 106 ? 9.102 7.260 -12.637 1.00 96.88 106 ARG A C 1
ATOM 868 O O . ARG A 1 106 ? 9.496 7.498 -13.775 1.00 96.88 106 ARG A O 1
ATOM 875 N N . GLU A 1 107 ? 9.933 6.973 -11.630 1.00 95.94 107 GLU A N 1
ATOM 876 C CA . GLU A 1 107 ? 11.397 6.962 -11.787 1.00 95.94 107 GLU A CA 1
ATOM 877 C C . GLU A 1 107 ? 11.861 5.959 -12.854 1.00 95.94 107 GLU A C 1
ATOM 879 O O . GLU A 1 107 ? 12.816 6.227 -13.583 1.00 95.94 107 GLU A O 1
ATOM 884 N N . ILE A 1 108 ? 11.167 4.822 -12.954 1.00 96.62 108 ILE A N 1
ATOM 885 C CA . ILE A 1 108 ? 11.488 3.745 -13.891 1.00 96.62 108 ILE A CA 1
ATOM 886 C C . ILE A 1 108 ? 10.651 3.797 -15.178 1.00 96.62 108 ILE A C 1
ATOM 888 O O . ILE A 1 108 ? 10.808 2.939 -16.041 1.00 96.62 108 ILE A O 1
ATOM 892 N N . GLY A 1 109 ? 9.767 4.790 -15.323 1.00 96.81 109 GLY A N 1
ATOM 893 C CA . GLY A 1 109 ? 8.897 4.955 -16.491 1.00 96.81 109 GLY A CA 1
ATOM 894 C C . GLY A 1 109 ? 7.603 4.130 -16.488 1.00 96.81 109 GLY A C 1
ATOM 895 O O . GLY A 1 109 ? 6.946 4.069 -17.524 1.00 96.81 109 GLY A O 1
ATOM 896 N N . ALA A 1 110 ? 7.220 3.522 -15.361 1.00 97.19 110 ALA A N 1
ATOM 897 C CA . ALA A 1 110 ? 5.931 2.842 -15.206 1.00 97.19 110 ALA A CA 1
ATOM 898 C C . ALA A 1 110 ? 4.777 3.847 -15.031 1.00 97.19 110 ALA A C 1
ATOM 900 O O . ALA A 1 110 ? 4.983 4.950 -14.514 1.00 97.19 110 ALA A O 1
ATOM 901 N N . ASP A 1 111 ? 3.557 3.472 -15.438 1.00 92.88 111 ASP A N 1
ATOM 902 C CA . ASP A 1 111 ? 2.408 4.386 -15.451 1.00 92.88 111 ASP A CA 1
ATOM 903 C C . ASP A 1 111 ? 1.481 4.203 -14.226 1.00 92.88 111 ASP A C 1
ATOM 905 O O . ASP A 1 111 ? 0.709 3.242 -14.159 1.00 92.88 111 ASP A O 1
ATOM 909 N N . PRO A 1 112 ? 1.474 5.133 -13.246 1.00 94.69 112 PRO A N 1
ATOM 910 C CA . PRO A 1 112 ? 0.562 5.063 -12.104 1.00 94.69 112 PRO A CA 1
ATOM 911 C C . PRO A 1 112 ? -0.870 5.528 -12.426 1.00 94.69 112 PRO A C 1
ATOM 913 O O . PR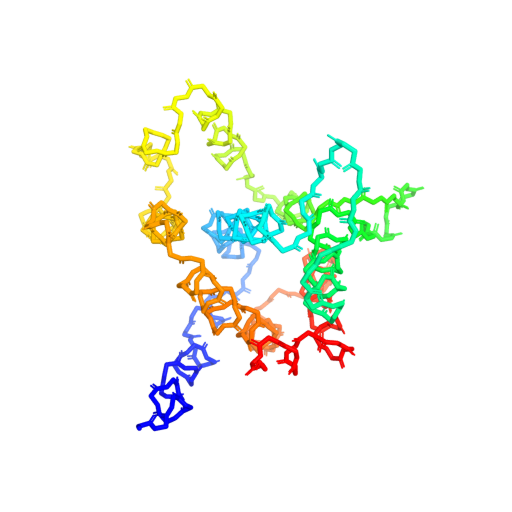O A 1 112 ? -1.736 5.462 -11.548 1.00 94.69 112 PRO A O 1
ATOM 916 N N . THR A 1 113 ? -1.145 6.020 -13.642 1.00 93.88 113 THR A N 1
ATOM 917 C CA . THR A 1 113 ? -2.410 6.689 -13.998 1.00 93.88 113 THR A CA 1
ATOM 918 C C . THR A 1 113 ? -3.621 5.797 -13.769 1.00 93.88 113 THR A C 1
ATOM 920 O O . THR A 1 113 ? -4.592 6.253 -13.174 1.00 93.88 113 THR A O 1
ATOM 923 N N . ALA A 1 114 ? -3.557 4.511 -14.130 1.0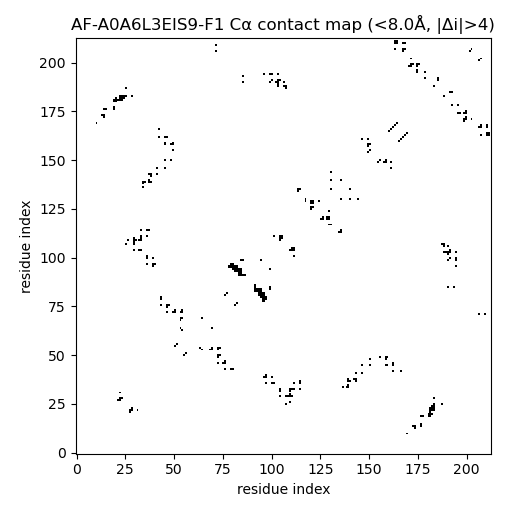0 92.88 114 ALA A N 1
ATOM 924 C CA . ALA A 1 114 ? -4.676 3.589 -13.929 1.00 92.88 114 ALA A CA 1
ATOM 925 C C . ALA A 1 114 ? -5.107 3.483 -12.452 1.00 92.88 114 ALA A C 1
ATOM 927 O O . ALA A 1 114 ? -6.301 3.433 -12.153 1.00 92.88 114 ALA A O 1
ATOM 928 N N . CYS A 1 115 ? -4.147 3.493 -11.520 1.00 94.75 115 CYS A N 1
ATOM 929 C CA . CYS A 1 115 ? -4.451 3.466 -10.092 1.00 94.75 115 CYS A CA 1
ATOM 930 C C . CYS A 1 115 ? -5.005 4.818 -9.611 1.00 94.75 115 CYS A C 1
ATOM 932 O O . CYS A 1 115 ? -5.991 4.845 -8.878 1.00 94.75 115 CYS A O 1
ATOM 934 N N . THR A 1 116 ? -4.439 5.938 -10.071 1.00 94.19 116 THR A N 1
ATOM 935 C CA . THR A 1 116 ? -4.954 7.288 -9.771 1.00 94.19 116 THR A CA 1
ATOM 936 C C . THR A 1 116 ? -6.393 7.477 -10.268 1.00 94.19 116 THR A C 1
ATOM 938 O O . THR A 1 116 ? -7.260 7.901 -9.509 1.00 94.19 116 THR A O 1
ATOM 941 N N . ASP A 1 117 ? -6.693 7.074 -11.502 1.00 95.50 117 ASP A N 1
ATOM 942 C CA . ASP A 1 117 ? -8.048 7.113 -12.062 1.00 95.50 117 ASP A CA 1
ATOM 943 C C . ASP A 1 117 ? -9.010 6.205 -11.282 1.00 95.50 117 ASP A C 1
ATOM 945 O O . ASP A 1 117 ? -10.192 6.520 -11.114 1.00 95.50 117 ASP A O 1
ATOM 949 N N . PHE A 1 118 ? -8.516 5.071 -10.781 1.00 96.44 118 PHE A N 1
ATOM 950 C CA . PHE A 1 118 ? -9.282 4.189 -9.907 1.00 96.44 118 PHE A CA 1
ATOM 951 C C . PHE A 1 118 ? -9.674 4.876 -8.587 1.00 96.44 118 PHE A C 1
ATOM 953 O O . PHE A 1 118 ? -10.830 4.748 -8.175 1.00 96.44 118 PHE A O 1
ATOM 960 N N . LEU A 1 119 ? -8.786 5.658 -7.962 1.00 95.88 119 LEU A N 1
ATOM 961 C CA . LEU A 1 119 ? -9.109 6.458 -6.769 1.00 95.88 119 LEU A CA 1
ATOM 962 C C . LEU A 1 119 ? -10.218 7.488 -7.037 1.00 95.88 119 LEU A C 1
ATOM 964 O O . LEU A 1 119 ? -11.177 7.577 -6.266 1.00 95.88 119 LEU A O 1
ATOM 968 N N . GLU A 1 120 ? -10.143 8.208 -8.157 1.00 96.19 120 GLU A N 1
ATOM 969 C CA . GLU A 1 120 ? -11.188 9.161 -8.564 1.00 96.19 120 GLU A CA 1
ATOM 970 C C . GLU A 1 120 ? -12.540 8.458 -8.780 1.00 96.19 120 GLU A C 1
ATOM 972 O O . GLU A 1 120 ? -13.602 8.935 -8.364 1.00 96.19 120 GLU A O 1
ATOM 977 N N . ARG A 1 121 ? -12.520 7.254 -9.364 1.00 96.31 121 ARG A N 1
ATOM 978 C CA . ARG A 1 121 ? -13.724 6.424 -9.531 1.00 96.31 121 ARG A CA 1
ATOM 979 C C . ARG A 1 121 ? -14.294 5.948 -8.204 1.00 96.31 121 ARG A C 1
ATOM 981 O O . ARG A 1 121 ? -15.518 5.894 -8.079 1.00 96.31 121 ARG A O 1
ATOM 988 N N . ILE A 1 122 ? -13.459 5.621 -7.219 1.00 96.69 122 ILE A N 1
ATOM 989 C CA . ILE A 1 122 ? -13.929 5.279 -5.870 1.00 96.69 122 ILE A CA 1
ATOM 990 C C . ILE A 1 122 ? -14.678 6.466 -5.265 1.00 96.69 122 ILE A C 1
ATOM 992 O O . ILE A 1 122 ? -15.780 6.274 -4.748 1.00 96.69 122 ILE A O 1
ATOM 996 N N . ALA A 1 123 ? -14.128 7.679 -5.373 1.00 94.38 123 ALA A N 1
ATOM 997 C CA . ALA A 1 123 ? -14.771 8.888 -4.861 1.00 94.38 123 ALA A CA 1
ATOM 998 C C . ALA A 1 123 ? -16.133 9.156 -5.532 1.00 94.38 123 ALA A C 1
ATOM 1000 O O . ALA A 1 123 ? -17.083 9.563 -4.862 1.00 94.38 123 ALA A O 1
ATOM 1001 N N . ALA A 1 124 ? -16.254 8.881 -6.835 1.00 96.44 124 ALA A N 1
ATOM 1002 C CA . ALA A 1 124 ? -17.479 9.123 -7.597 1.00 96.44 124 ALA A CA 1
ATOM 1003 C C . ALA A 1 124 ? -18.539 8.007 -7.485 1.00 96.44 124 ALA A C 1
ATOM 1005 O O . ALA A 1 124 ? -19.738 8.290 -7.491 1.00 96.44 124 ALA A O 1
ATOM 1006 N N . LEU A 1 125 ? -18.126 6.736 -7.443 1.00 96.50 125 LEU A N 1
ATOM 1007 C CA . LEU A 1 125 ? -19.009 5.578 -7.652 1.00 96.50 125 LEU A CA 1
ATOM 1008 C C . LEU A 1 125 ? -19.006 4.567 -6.497 1.00 96.50 125 LEU A C 1
ATOM 1010 O O . LEU A 1 125 ? -19.851 3.667 -6.486 1.00 96.50 125 LEU A O 1
ATOM 1014 N N . GLY A 1 126 ? -18.077 4.697 -5.549 1.00 96.81 126 GLY A N 1
ATOM 1015 C CA . GLY A 1 126 ? -17.823 3.713 -4.502 1.00 96.81 126 GLY A CA 1
ATOM 1016 C C . GLY A 1 126 ? -16.961 2.533 -4.967 1.00 96.81 126 GLY A C 1
ATOM 1017 O O . GLY A 1 126 ? -16.803 2.266 -6.162 1.00 96.81 126 GLY A O 1
ATOM 1018 N N . ILE A 1 127 ? -16.412 1.804 -3.992 1.00 96.38 127 ILE A N 1
ATOM 1019 C CA . ILE A 1 127 ? -15.409 0.752 -4.212 1.00 96.38 127 ILE A CA 1
ATOM 1020 C C . ILE A 1 127 ? -15.892 -0.378 -5.132 1.00 96.38 127 ILE A C 1
ATOM 1022 O O . ILE A 1 127 ? -15.168 -0.777 -6.041 1.00 96.38 127 ILE A O 1
ATOM 1026 N N . ASP A 1 128 ? -17.131 -0.850 -4.967 1.00 95.06 128 ASP A N 1
ATOM 1027 C CA . ASP A 1 128 ? -17.639 -2.009 -5.716 1.00 95.06 128 ASP A CA 1
ATOM 1028 C C . ASP A 1 128 ? -17.731 -1.736 -7.219 1.00 95.06 128 ASP A C 1
ATOM 1030 O O . ASP A 1 128 ? -17.419 -2.604 -8.038 1.00 95.06 128 ASP A O 1
ATOM 1034 N N . ARG A 1 129 ? -18.154 -0.518 -7.583 1.00 95.88 129 ARG A N 1
ATOM 1035 C CA . ARG A 1 129 ? -18.253 -0.082 -8.980 1.00 95.88 129 ARG A CA 1
ATOM 1036 C C . ARG A 1 129 ? -16.889 0.255 -9.558 1.00 95.88 129 ARG A C 1
ATOM 1038 O O . ARG A 1 129 ? -16.639 -0.087 -10.708 1.00 95.88 129 ARG A O 1
ATOM 1045 N N . ALA A 1 130 ? -16.012 0.880 -8.776 1.00 96.62 130 ALA A N 1
ATOM 1046 C CA . ALA A 1 130 ? -14.653 1.174 -9.211 1.00 96.62 130 ALA A CA 1
ATOM 1047 C C . ALA A 1 130 ? -13.866 -0.116 -9.508 1.00 96.62 130 ALA A C 1
ATOM 1049 O O . ALA A 1 130 ? -13.212 -0.213 -10.541 1.00 96.62 130 ALA A O 1
ATOM 1050 N N . LEU A 1 131 ? -14.010 -1.154 -8.674 1.00 95.81 131 LEU A N 1
ATOM 1051 C CA . LEU A 1 131 ? -13.361 -2.454 -8.884 1.00 95.81 131 LEU A CA 1
ATOM 1052 C C . LEU A 1 131 ? -13.868 -3.213 -10.119 1.00 95.81 131 LEU A C 1
ATOM 1054 O O . LEU A 1 131 ? -13.225 -4.173 -10.537 1.00 95.81 131 LEU A O 1
ATOM 1058 N N . ALA A 1 132 ? -15.009 -2.832 -10.700 1.00 93.38 132 ALA A N 1
ATOM 1059 C CA . ALA A 1 132 ? -15.514 -3.438 -11.931 1.00 93.38 132 ALA A CA 1
ATOM 1060 C C . ALA A 1 132 ? -14.799 -2.921 -13.196 1.00 93.38 132 ALA A C 1
ATOM 1062 O O . ALA A 1 132 ? -15.071 -3.420 -14.288 1.00 93.38 132 ALA A O 1
ATOM 1063 N N . ASP A 1 133 ? -13.900 -1.939 -13.069 1.00 91.31 133 ASP A N 1
ATOM 1064 C CA . ASP A 1 133 ? -13.152 -1.388 -14.195 1.00 91.31 133 ASP A CA 1
ATOM 1065 C C . ASP A 1 133 ? -12.176 -2.415 -14.782 1.00 91.31 133 ASP A C 1
ATOM 1067 O O . ASP A 1 133 ? -11.342 -2.983 -14.070 1.00 91.31 133 ASP A O 1
ATOM 1071 N N . ALA A 1 134 ? -12.270 -2.635 -16.096 1.00 88.69 134 ALA A N 1
ATOM 1072 C CA . ALA A 1 134 ? -11.420 -3.547 -16.851 1.00 88.69 134 ALA A CA 1
ATOM 1073 C C . ALA A 1 134 ? -9.936 -3.138 -16.862 1.00 88.69 134 ALA A C 1
ATOM 1075 O O . ALA A 1 134 ? -9.096 -3.999 -17.110 1.00 88.69 134 ALA A O 1
ATOM 1076 N N . ALA A 1 135 ? -9.618 -1.87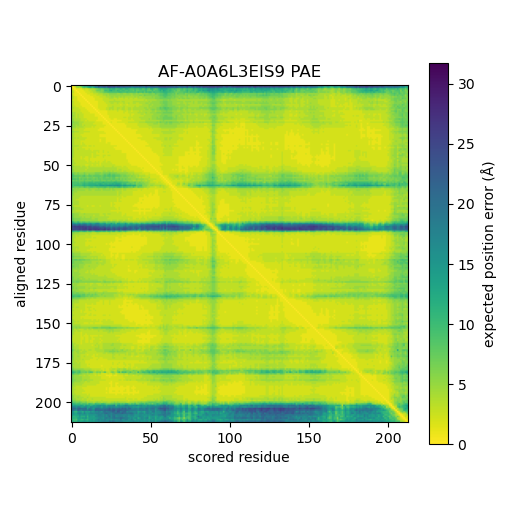1 -16.571 1.00 90.56 135 ALA A N 1
ATOM 1077 C CA . ALA A 1 135 ? -8.249 -1.366 -16.486 1.00 90.56 135 ALA A CA 1
ATOM 1078 C C . ALA A 1 135 ? -7.465 -1.922 -15.283 1.00 90.56 135 ALA A C 1
ATOM 1080 O O . ALA A 1 135 ? -6.237 -1.932 -15.304 1.00 90.56 135 ALA A O 1
ATOM 1081 N N . ILE A 1 136 ? -8.152 -2.409 -14.243 1.00 94.94 136 ILE A N 1
ATOM 1082 C CA . ILE A 1 136 ? -7.500 -3.017 -13.079 1.00 94.94 136 ILE A CA 1
ATOM 1083 C C . ILE A 1 136 ? -7.112 -4.458 -13.426 1.00 94.94 136 ILE A C 1
ATOM 1085 O O . ILE A 1 136 ? -8.002 -5.247 -13.781 1.00 94.94 136 ILE A O 1
ATOM 1089 N N . PRO A 1 137 ? -5.836 -4.855 -13.264 1.00 96.19 137 PRO A N 1
ATOM 1090 C CA . PRO A 1 137 ? -5.439 -6.240 -13.450 1.00 96.19 137 PRO A CA 1
ATOM 1091 C C . PRO A 1 137 ? -6.246 -7.183 -12.556 1.00 96.19 137 PRO A C 1
ATOM 1093 O O . PRO A 1 137 ? -6.436 -6.930 -11.366 1.00 96.19 137 PRO A O 1
ATOM 1096 N N . GLU A 1 138 ? -6.711 -8.303 -13.111 1.00 96.69 138 GLU A N 1
ATOM 1097 C CA . GLU A 1 138 ? -7.585 -9.239 -12.390 1.00 96.69 138 GLU A CA 1
ATOM 1098 C C . GLU A 1 138 ? -7.001 -9.734 -11.046 1.00 96.69 138 GLU A C 1
ATOM 1100 O O . GLU A 1 138 ? -7.748 -9.772 -10.063 1.00 96.69 138 GLU A O 1
ATOM 1105 N N . PRO A 1 139 ? -5.695 -10.065 -10.923 1.00 96.94 139 PRO A N 1
ATOM 1106 C CA . PRO A 1 139 ? -5.114 -10.427 -9.629 1.00 96.94 139 PRO A CA 1
ATOM 1107 C C . PRO A 1 139 ? -5.219 -9.301 -8.593 1.00 96.94 139 PRO A C 1
ATOM 1109 O O . PRO A 1 139 ? -5.619 -9.556 -7.456 1.00 96.94 139 PRO A O 1
ATOM 1112 N N . SER A 1 140 ? -4.929 -8.062 -8.998 1.00 97.56 140 SER A N 1
ATOM 1113 C CA . SER A 1 140 ? -5.017 -6.868 -8.152 1.00 97.56 140 SER A CA 1
ATOM 1114 C C . SER A 1 140 ? -6.460 -6.604 -7.732 1.00 97.56 140 SER A C 1
ATOM 1116 O O . SER A 1 140 ? -6.738 -6.437 -6.548 1.00 97.56 140 SER A O 1
ATOM 1118 N N . ARG A 1 141 ? -7.410 -6.696 -8.674 1.00 97.75 141 ARG A N 1
ATOM 1119 C CA . ARG A 1 141 ? -8.849 -6.576 -8.400 1.00 97.75 141 ARG A CA 1
ATOM 1120 C C . ARG A 1 141 ? -9.309 -7.586 -7.354 1.00 97.75 141 ARG A C 1
ATOM 1122 O O . ARG A 1 141 ? -10.032 -7.220 -6.429 1.00 97.75 141 ARG A O 1
ATOM 1129 N N . ARG A 1 142 ? -8.926 -8.859 -7.499 1.00 98.06 142 ARG A N 1
ATOM 1130 C CA . ARG A 1 142 ? -9.298 -9.922 -6.552 1.00 98.06 142 ARG A CA 1
ATOM 1131 C C . ARG A 1 142 ? -8.721 -9.681 -5.165 1.00 98.06 142 ARG A C 1
ATOM 1133 O O . ARG A 1 142 ? -9.432 -9.876 -4.183 1.00 98.06 142 ARG A O 1
ATOM 1140 N N . PHE A 1 143 ? -7.457 -9.277 -5.095 1.00 97.44 143 PHE A N 1
ATOM 1141 C CA . PHE A 1 143 ? -6.788 -8.996 -3.833 1.00 97.44 143 PHE A CA 1
ATOM 1142 C C . PHE A 1 143 ? -7.439 -7.806 -3.116 1.00 97.44 143 PHE A C 1
ATOM 1144 O O . PHE A 1 143 ? -7.882 -7.949 -1.978 1.00 97.44 143 PHE A O 1
ATOM 1151 N N . THR A 1 144 ? -7.625 -6.684 -3.815 1.00 97.88 144 THR A N 1
ATOM 1152 C CA . THR A 1 144 ? -8.278 -5.496 -3.254 1.00 97.88 144 THR A CA 1
ATOM 1153 C C . THR A 1 144 ? -9.729 -5.767 -2.869 1.00 97.88 144 THR A C 1
ATOM 1155 O O . THR A 1 144 ? -10.172 -5.329 -1.811 1.00 97.88 144 THR A O 1
ATOM 1158 N N . ARG A 1 145 ? -10.476 -6.559 -3.649 1.00 98.00 145 ARG A N 1
ATOM 1159 C CA . ARG A 1 145 ? -11.827 -6.989 -3.255 1.00 98.00 145 ARG A CA 1
ATOM 1160 C C . ARG A 1 145 ? -11.821 -7.735 -1.922 1.00 98.00 145 ARG A C 1
ATOM 1162 O O . ARG A 1 145 ? -12.614 -7.390 -1.058 1.00 98.00 145 ARG A O 1
ATOM 1169 N N . ALA A 1 146 ? -10.902 -8.681 -1.721 1.00 97.81 146 ALA A N 1
ATOM 1170 C CA . ALA A 1 146 ? -10.798 -9.399 -0.451 1.00 97.81 146 ALA A CA 1
ATOM 1171 C C . ALA A 1 146 ? -10.498 -8.452 0.728 1.00 97.81 146 ALA A C 1
ATOM 1173 O O . ALA A 1 146 ? -11.113 -8.581 1.787 1.00 97.81 146 ALA A O 1
ATOM 1174 N N . THR A 1 147 ? -9.617 -7.461 0.535 1.00 97.94 147 THR A N 1
ATOM 1175 C CA . THR A 1 147 ? -9.348 -6.405 1.527 1.00 97.94 147 THR A CA 1
ATOM 1176 C C . THR A 1 147 ? -10.639 -5.689 1.938 1.00 97.94 147 THR A C 1
ATOM 1178 O O . THR A 1 147 ? -10.935 -5.557 3.130 1.00 97.94 147 THR A O 1
ATOM 1181 N N . PHE A 1 148 ? -11.447 -5.264 0.965 1.00 97.94 148 PHE A N 1
ATOM 1182 C CA . PHE A 1 148 ? -12.697 -4.560 1.245 1.00 97.94 148 PHE A CA 1
ATOM 1183 C C . PHE A 1 148 ? -13.813 -5.472 1.762 1.00 97.94 148 PHE A C 1
ATOM 1185 O O . PHE A 1 148 ? -14.602 -5.012 2.585 1.00 97.94 148 PHE A O 1
ATOM 1192 N N . ASP A 1 149 ? -13.838 -6.757 1.403 1.00 97.88 149 ASP A N 1
ATOM 1193 C CA . ASP A 1 149 ? -14.758 -7.739 1.988 1.00 97.88 149 ASP A CA 1
ATOM 1194 C C . ASP A 1 149 ? -14.516 -7.877 3.505 1.00 97.88 149 ASP A C 1
ATOM 1196 O O . ASP A 1 149 ? -15.472 -7.890 4.289 1.00 97.88 149 ASP A O 1
ATOM 1200 N N . PHE A 1 150 ? -13.251 -7.891 3.959 1.00 97.69 150 PHE A N 1
ATOM 1201 C CA . PHE A 1 150 ? -12.934 -7.868 5.396 1.00 97.69 150 PHE A CA 1
ATOM 1202 C C . PHE A 1 150 ? -13.438 -6.590 6.072 1.00 97.69 150 PHE A C 1
ATOM 1204 O O . PHE A 1 150 ? -14.045 -6.660 7.142 1.00 97.69 150 PHE A O 1
ATOM 1211 N N . ILE A 1 151 ? -13.233 -5.428 5.448 1.00 97.50 151 ILE A N 1
ATOM 1212 C CA . ILE A 1 151 ? -13.677 -4.125 5.970 1.00 97.50 151 ILE A CA 1
ATOM 1213 C C . ILE A 1 151 ? -15.211 -4.064 6.068 1.00 97.50 151 ILE A C 1
ATOM 1215 O O . ILE A 1 151 ? -15.761 -3.633 7.086 1.00 97.50 151 ILE A O 1
ATOM 1219 N N . GLN A 1 152 ? -15.910 -4.516 5.025 1.00 96.94 152 GLN A N 1
ATOM 1220 C CA . GLN A 1 152 ? -17.370 -4.500 4.924 1.00 96.94 152 GLN A CA 1
ATOM 1221 C C . GLN A 1 152 ? -18.043 -5.571 5.793 1.00 96.94 152 GLN A C 1
ATOM 1223 O O . GLN A 1 152 ? -19.214 -5.420 6.142 1.00 96.94 152 GLN A O 1
ATOM 1228 N N . SER A 1 153 ? -17.312 -6.610 6.214 1.00 96.31 153 SER A N 1
ATOM 1229 C CA . SER A 1 153 ? -17.825 -7.655 7.113 1.00 96.31 153 SER A CA 1
ATOM 1230 C C . SER A 1 153 ? -18.353 -7.115 8.450 1.00 96.31 153 SER A C 1
ATOM 1232 O O . SER A 1 153 ? -19.137 -7.784 9.128 1.00 96.31 153 SER A O 1
ATOM 1234 N N . GLY A 1 154 ? -17.890 -5.929 8.865 1.00 92.44 154 GLY A N 1
ATOM 1235 C CA . GLY A 1 154 ? -18.200 -5.348 10.168 1.00 92.44 154 GLY A CA 1
ATOM 1236 C C . GLY A 1 154 ? -17.559 -6.094 11.341 1.00 92.44 154 GLY A C 1
ATOM 1237 O O . GLY A 1 154 ? -17.979 -5.888 12.481 1.00 92.44 154 GLY A O 1
ATOM 1238 N N . ARG A 1 155 ? -16.560 -6.953 11.087 1.00 96.50 155 ARG A N 1
ATOM 1239 C CA . ARG A 1 155 ? -15.837 -7.745 12.091 1.00 96.50 155 ARG A CA 1
ATOM 1240 C C . ARG A 1 155 ? -14.399 -7.222 12.250 1.00 96.50 155 ARG A C 1
ATOM 1242 O O . ARG A 1 155 ? -13.504 -7.678 11.545 1.00 96.50 155 ARG A O 1
ATOM 1249 N N . PRO A 1 156 ? -14.126 -6.305 13.206 1.00 93.12 156 PRO A N 1
ATOM 1250 C CA . PRO A 1 156 ? -12.805 -5.681 13.342 1.00 93.12 156 PRO A CA 1
ATOM 1251 C C . PRO A 1 156 ? -11.658 -6.664 13.596 1.00 93.12 156 PRO A C 1
ATOM 1253 O O . PRO A 1 156 ? -10.530 -6.388 13.215 1.00 93.12 156 PRO A O 1
ATOM 1256 N N . HIS A 1 157 ? -11.934 -7.817 14.212 1.00 94.00 157 HIS A N 1
ATOM 1257 C CA . HIS A 1 157 ? -10.928 -8.856 14.437 1.00 94.00 157 HIS A CA 1
ATOM 1258 C C . HIS A 1 157 ? -10.470 -9.533 13.135 1.00 94.00 157 HIS A C 1
ATOM 1260 O O . HIS A 1 157 ? -9.326 -9.963 13.058 1.00 94.00 157 HIS A O 1
ATOM 1266 N N . GLU A 1 158 ? -11.318 -9.598 12.102 1.00 96.06 158 GLU A N 1
ATOM 1267 C CA . GLU A 1 158 ? -10.905 -10.095 10.782 1.00 96.06 158 GLU A CA 1
ATOM 1268 C C . GLU A 1 158 ? -10.032 -9.078 10.057 1.00 96.06 158 GLU A C 1
ATOM 1270 O O . GLU A 1 158 ? -9.009 -9.451 9.496 1.00 96.06 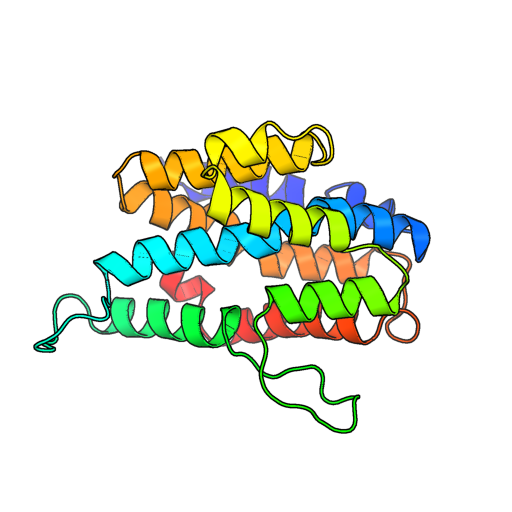158 GLU A O 1
ATOM 1275 N N . VAL A 1 159 ? -10.382 -7.790 10.137 1.00 97.00 159 VAL A N 1
ATOM 1276 C CA . VAL A 1 159 ? -9.555 -6.700 9.595 1.00 97.00 159 VAL A CA 1
ATOM 1277 C C . VAL A 1 159 ? -8.196 -6.657 10.301 1.00 97.00 159 VAL A C 1
ATOM 1279 O O . VAL A 1 159 ? -7.165 -6.542 9.644 1.00 97.00 159 VAL A O 1
ATOM 1282 N N . ALA A 1 160 ? -8.180 -6.816 11.629 1.00 94.25 160 ALA A N 1
ATOM 1283 C CA . ALA A 1 160 ? -6.952 -6.898 12.415 1.00 94.25 160 ALA A CA 1
ATOM 1284 C C . ALA A 1 160 ? -6.098 -8.106 12.012 1.00 94.25 160 ALA A C 1
ATOM 1286 O O . ALA A 1 160 ? -4.900 -7.948 11.813 1.00 94.25 160 ALA A O 1
ATOM 1287 N N . ALA A 1 161 ? -6.697 -9.288 11.825 1.00 93.31 161 ALA A N 1
ATOM 1288 C CA . ALA A 1 161 ? -5.973 -10.467 11.355 1.00 93.31 161 ALA A CA 1
ATOM 1289 C C . ALA A 1 161 ? -5.426 -10.282 9.928 1.00 93.31 161 ALA A C 1
ATOM 1291 O O . ALA A 1 161 ? -4.278 -10.638 9.665 1.00 93.31 161 ALA A O 1
ATOM 1292 N N . ALA A 1 162 ? -6.211 -9.692 9.021 1.00 94.56 162 ALA A N 1
ATOM 1293 C CA . ALA A 1 162 ? -5.769 -9.384 7.664 1.00 94.56 162 ALA A CA 1
ATOM 1294 C C . ALA A 1 162 ? -4.565 -8.429 7.668 1.00 94.56 162 ALA A C 1
ATOM 1296 O O . ALA A 1 162 ? -3.593 -8.695 6.967 1.00 94.56 162 ALA A O 1
ATOM 1297 N N . LEU A 1 163 ? -4.596 -7.377 8.496 1.00 93.69 163 LEU A N 1
ATOM 1298 C CA . LEU A 1 163 ? -3.479 -6.447 8.667 1.00 93.69 163 LEU A CA 1
ATOM 1299 C C . LEU A 1 163 ? -2.260 -7.139 9.297 1.00 93.69 163 LEU A C 1
ATOM 1301 O O . LEU A 1 163 ? -1.218 -7.247 8.664 1.00 93.69 163 LEU A O 1
ATOM 1305 N N . ALA A 1 164 ? -2.401 -7.639 10.523 1.00 89.44 164 ALA A N 1
ATOM 1306 C CA . ALA A 1 164 ? -1.305 -8.147 11.341 1.00 89.44 164 ALA A CA 1
ATOM 1307 C C . ALA A 1 164 ? -0.619 -9.374 10.726 1.00 89.44 164 ALA A C 1
ATOM 1309 O O . ALA A 1 164 ? 0.604 -9.431 10.611 1.00 89.44 164 ALA A O 1
ATOM 1310 N N . VAL A 1 165 ? -1.423 -10.360 10.320 1.00 86.81 165 VAL A N 1
ATOM 1311 C CA . VAL A 1 165 ? -0.939 -11.672 9.876 1.00 86.81 165 VAL A CA 1
ATOM 1312 C C . VAL A 1 165 ? -0.771 -11.717 8.365 1.00 86.81 165 VAL A C 1
ATOM 1314 O O . VAL A 1 165 ? 0.174 -12.324 7.872 1.00 86.81 165 VAL A O 1
ATOM 1317 N N . GLY A 1 166 ? -1.700 -11.113 7.623 1.00 88.06 166 GLY A N 1
ATOM 1318 C CA . GLY A 1 166 ? -1.718 -11.188 6.163 1.00 88.06 166 GLY A CA 1
ATOM 1319 C C . GLY A 1 166 ? -0.788 -10.195 5.473 1.00 88.06 166 GLY A C 1
ATOM 1320 O O . GLY A 1 166 ? -0.464 -10.399 4.304 1.00 88.06 166 GLY A O 1
ATOM 1321 N N . ARG A 1 167 ? -0.383 -9.121 6.158 1.00 90.38 167 ARG A N 1
ATOM 1322 C CA . ARG A 1 167 ? 0.347 -8.010 5.542 1.00 90.38 167 ARG A CA 1
ATOM 1323 C C . ARG A 1 167 ? 1.568 -7.617 6.365 1.00 90.38 167 ARG A C 1
ATOM 1325 O O . ARG A 1 167 ? 2.677 -7.905 5.932 1.00 90.38 167 ARG A O 1
ATOM 1332 N N . GLU A 1 168 ? 1.365 -7.072 7.560 1.00 85.81 168 GLU A N 1
ATOM 1333 C CA . GLU A 1 168 ? 2.416 -6.487 8.402 1.00 85.81 168 GLU A CA 1
ATOM 1334 C C . GLU A 1 168 ? 3.549 -7.477 8.689 1.00 85.81 168 GLU A C 1
ATOM 1336 O O . GLU A 1 168 ? 4.710 -7.211 8.407 1.00 85.81 168 GLU A O 1
ATOM 1341 N N . HIS A 1 169 ? 3.213 -8.689 9.138 1.00 83.69 169 HIS A N 1
ATOM 1342 C CA . HIS A 1 169 ? 4.216 -9.715 9.431 1.00 83.69 169 HIS A CA 1
ATOM 1343 C C . HIS A 1 169 ? 4.949 -10.255 8.185 1.00 83.69 169 HIS A C 1
ATOM 1345 O O . HIS A 1 169 ? 6.011 -10.869 8.292 1.00 83.69 169 HIS A O 1
ATOM 1351 N N . ILE A 1 170 ? 4.367 -10.089 6.996 1.00 86.19 170 ILE A N 1
ATOM 1352 C CA . ILE A 1 170 ? 4.819 -10.749 5.768 1.00 86.19 170 ILE A CA 1
ATOM 1353 C C . ILE A 1 170 ? 5.656 -9.797 4.903 1.00 86.19 170 ILE A C 1
ATOM 1355 O O . ILE A 1 170 ? 6.700 -10.211 4.393 1.00 86.19 170 ILE A O 1
ATOM 1359 N N . ILE A 1 171 ? 5.231 -8.537 4.755 1.00 89.38 171 ILE A N 1
ATOM 1360 C CA . ILE A 1 171 ? 5.825 -7.528 3.859 1.00 89.38 171 ILE A CA 1
ATOM 1361 C C . ILE A 1 171 ? 7.359 -7.432 3.981 1.00 89.38 171 ILE A C 1
ATOM 1363 O O . ILE A 1 171 ? 8.028 -7.530 2.948 1.00 89.38 171 ILE A O 1
ATOM 1367 N N . PRO A 1 172 ? 7.957 -7.337 5.184 1.00 88.00 172 PRO A N 1
ATOM 1368 C CA . PRO A 1 172 ? 9.408 -7.197 5.333 1.00 88.00 172 PRO A CA 1
ATOM 1369 C C . PRO A 1 172 ? 10.171 -8.396 4.765 1.00 88.00 172 PRO A C 1
ATOM 1371 O O . PRO A 1 172 ? 11.195 -8.240 4.100 1.00 88.00 172 PRO A O 1
ATOM 1374 N N . THR A 1 173 ? 9.656 -9.609 4.978 1.00 86.62 173 THR A N 1
ATOM 1375 C CA . THR A 1 173 ? 10.227 -10.839 4.412 1.00 86.62 173 THR A CA 1
ATOM 1376 C C . THR A 1 173 ? 10.119 -10.842 2.887 1.00 86.62 173 THR A C 1
ATOM 1378 O O . THR A 1 173 ? 11.116 -11.105 2.215 1.00 86.62 173 THR A O 1
ATOM 1381 N N . LEU A 1 174 ? 8.960 -10.468 2.327 1.00 90.06 174 LEU A N 1
ATOM 1382 C CA . LEU A 1 174 ? 8.784 -10.372 0.870 1.00 90.06 174 LEU A CA 1
ATOM 1383 C C . LEU A 1 174 ? 9.740 -9.355 0.251 1.00 90.06 174 LEU A C 1
ATOM 1385 O O . LEU A 1 174 ? 10.308 -9.612 -0.806 1.00 90.06 174 LEU A O 1
ATOM 1389 N N . PHE A 1 175 ? 9.941 -8.210 0.900 1.00 93.44 175 PHE A N 1
ATOM 1390 C CA . PHE A 1 175 ? 10.819 -7.163 0.389 1.00 93.44 175 PHE A CA 1
ATOM 1391 C C . PHE A 1 175 ? 12.296 -7.550 0.493 1.00 93.44 175 PHE A C 1
ATOM 1393 O O . PHE A 1 175 ? 13.051 -7.282 -0.441 1.00 93.44 175 PHE A O 1
ATOM 1400 N N . ARG A 1 176 ? 12.711 -8.270 1.548 1.00 91.69 176 ARG A N 1
ATOM 1401 C CA . ARG A 1 176 ? 14.048 -8.893 1.616 1.00 91.69 176 ARG A CA 1
ATOM 1402 C C . ARG A 1 176 ? 14.238 -9.932 0.498 1.00 91.69 176 ARG A C 1
ATOM 1404 O O . ARG A 1 176 ? 15.281 -9.948 -0.163 1.00 91.69 176 ARG A O 1
ATOM 1411 N N . ALA A 1 177 ? 13.234 -10.774 0.242 1.00 90.88 177 ALA A N 1
ATOM 1412 C CA . ALA A 1 177 ? 13.271 -11.765 -0.835 1.00 90.88 177 ALA A CA 1
ATOM 1413 C C . ALA A 1 177 ? 13.334 -11.107 -2.225 1.00 90.88 177 ALA A C 1
ATOM 1415 O O . ALA A 1 177 ? 14.145 -11.519 -3.054 1.00 90.88 177 ALA A O 1
ATOM 1416 N N . LEU A 1 178 ? 12.552 -10.049 -2.453 1.00 92.31 178 LEU A N 1
ATOM 1417 C CA . LEU A 1 178 ? 12.560 -9.276 -3.694 1.00 92.31 178 LEU A CA 1
ATOM 1418 C C . LEU A 1 178 ? 13.923 -8.608 -3.921 1.00 92.31 178 LEU A C 1
ATOM 1420 O O . LEU A 1 178 ? 14.547 -8.856 -4.952 1.00 92.31 178 LEU A O 1
ATOM 1424 N N . LEU A 1 179 ? 14.431 -7.854 -2.935 1.00 92.75 179 LEU A N 1
ATOM 1425 C CA . LEU A 1 179 ? 15.728 -7.165 -3.018 1.00 92.75 179 LEU A CA 1
ATOM 1426 C C . LEU A 1 179 ? 16.894 -8.112 -3.315 1.00 92.75 179 LEU A C 1
ATOM 1428 O O . LEU A 1 179 ? 17.846 -7.724 -3.986 1.00 92.75 179 LEU A O 1
ATOM 1432 N N . SER A 1 180 ? 16.839 -9.345 -2.805 1.00 90.00 180 SER A N 1
ATOM 1433 C CA . SER A 1 180 ? 17.920 -10.321 -2.983 1.00 90.00 180 SER A CA 1
ATOM 1434 C C . SER A 1 180 ? 17.892 -11.062 -4.322 1.00 90.00 180 SER A C 1
ATOM 1436 O O . SER A 1 180 ? 18.866 -11.748 -4.637 1.00 90.00 180 SER A O 1
ATOM 1438 N N . ARG A 1 181 ? 16.798 -10.981 -5.094 1.00 88.56 181 ARG A N 1
ATOM 1439 C CA . ARG A 1 181 ? 16.564 -11.882 -6.240 1.00 88.56 181 ARG A CA 1
ATOM 1440 C C . ARG A 1 181 ? 16.185 -11.197 -7.547 1.00 88.56 181 ARG A C 1
ATOM 1442 O O . ARG A 1 181 ? 16.353 -11.833 -8.585 1.00 88.56 181 ARG A O 1
ATOM 1449 N N . PHE A 1 182 ? 15.699 -9.960 -7.515 1.00 90.25 182 PHE A N 1
ATOM 1450 C CA . PHE A 1 182 ? 15.370 -9.225 -8.737 1.00 90.25 182 PHE A CA 1
ATOM 1451 C C . PHE A 1 182 ? 16.605 -8.603 -9.412 1.00 90.25 182 PHE A C 1
ATOM 1453 O O . PHE A 1 182 ? 17.631 -8.361 -8.776 1.00 90.25 182 PHE A O 1
ATOM 1460 N N . GLY A 1 183 ? 16.507 -8.346 -10.716 1.00 89.31 183 GLY A N 1
ATOM 1461 C CA . GLY A 1 183 ? 17.618 -7.906 -11.568 1.00 89.31 183 GLY A CA 1
ATOM 1462 C C . GLY A 1 183 ? 17.865 -6.394 -11.627 1.00 89.31 183 GLY A C 1
ATOM 1463 O O . GLY A 1 183 ? 18.770 -5.956 -12.338 1.00 89.31 183 GLY A O 1
ATOM 1464 N N . VAL A 1 184 ? 17.097 -5.575 -10.898 1.00 95.62 184 VAL A N 1
ATOM 1465 C CA . VAL A 1 184 ? 17.174 -4.105 -10.982 1.00 95.62 184 VAL A CA 1
ATOM 1466 C C . VAL A 1 184 ? 18.020 -3.530 -9.845 1.00 95.62 184 VAL A C 1
ATOM 1468 O O . VAL A 1 184 ? 17.681 -3.616 -8.665 1.00 95.62 184 VAL A O 1
ATOM 1471 N N . SER A 1 185 ? 19.140 -2.899 -10.201 1.00 95.56 185 SER A N 1
ATOM 1472 C CA . SER A 1 185 ? 20.064 -2.315 -9.222 1.00 95.56 185 SER A CA 1
ATOM 1473 C C . SER A 1 185 ? 19.531 -1.029 -8.579 1.00 95.56 185 SER A C 1
ATOM 1475 O O . SER A 1 185 ? 18.752 -0.292 -9.177 1.00 95.56 185 SER A O 1
ATOM 1477 N N . GLU A 1 186 ? 20.043 -0.689 -7.394 1.00 95.75 186 GLU A N 1
ATOM 1478 C CA . GLU A 1 186 ? 19.711 0.565 -6.692 1.00 95.75 186 GLU A CA 1
ATOM 1479 C C . GLU A 1 186 ? 20.042 1.816 -7.513 1.00 95.75 186 GLU A C 1
ATOM 1481 O O . GLU A 1 186 ? 19.371 2.832 -7.407 1.00 95.75 186 GLU A O 1
ATOM 1486 N N . ARG A 1 187 ? 21.042 1.743 -8.398 1.00 94.94 187 ARG A N 1
ATOM 1487 C CA . ARG A 1 187 ? 21.360 2.841 -9.319 1.00 94.94 187 ARG A CA 1
ATOM 1488 C C . ARG A 1 187 ? 20.278 3.046 -10.385 1.00 94.94 187 ARG A C 1
ATOM 1490 O O . ARG A 1 187 ? 20.152 4.148 -10.901 1.00 94.94 187 ARG A O 1
ATOM 1497 N N . GLN A 1 188 ? 19.568 1.984 -10.763 1.00 96.06 188 GLN A N 1
ATOM 1498 C CA . GLN A 1 188 ? 18.504 2.028 -11.769 1.00 96.06 188 GLN A CA 1
ATOM 1499 C C . GLN A 1 188 ? 17.161 2.463 -11.176 1.00 96.06 188 GLN A C 1
ATOM 1501 O O . GLN A 1 188 ? 16.397 3.101 -11.886 1.00 96.06 188 GLN A O 1
ATOM 1506 N N . ALA A 1 189 ? 16.892 2.123 -9.912 1.00 97.12 189 ALA A N 1
ATOM 1507 C CA . ALA A 1 189 ? 15.630 2.419 -9.230 1.00 97.12 189 ALA A CA 1
ATOM 1508 C C . ALA A 1 189 ? 15.861 2.858 -7.762 1.00 97.12 189 ALA A C 1
ATOM 1510 O O . ALA A 1 189 ? 15.553 2.109 -6.826 1.00 97.12 189 ALA A O 1
ATOM 1511 N N . PRO A 1 190 ? 16.512 4.014 -7.524 1.00 96.19 190 PRO A N 1
ATOM 1512 C CA . PRO A 1 190 ? 16.902 4.441 -6.180 1.00 96.19 190 PRO A CA 1
ATOM 1513 C C . PRO A 1 190 ? 15.712 4.709 -5.245 1.00 96.19 190 PRO A C 1
ATOM 1515 O O . PRO A 1 190 ? 15.783 4.349 -4.067 1.00 96.19 190 PRO A O 1
ATOM 1518 N N . VAL A 1 191 ? 14.616 5.293 -5.738 1.00 96.50 191 VAL A N 1
ATOM 1519 C CA . VAL A 1 191 ? 13.405 5.568 -4.947 1.00 96.50 191 VAL A CA 1
ATOM 1520 C C . VAL A 1 191 ? 12.700 4.261 -4.593 1.00 96.50 191 VAL A C 1
ATOM 1522 O O . VAL A 1 191 ? 12.286 4.080 -3.448 1.00 96.50 191 VAL A O 1
ATOM 1525 N N . PHE A 1 192 ? 12.626 3.300 -5.517 1.00 97.56 192 PHE A N 1
ATOM 1526 C CA . PHE A 1 192 ? 12.059 1.984 -5.232 1.00 97.56 192 PHE A CA 1
ATOM 1527 C C . PHE A 1 192 ? 12.875 1.220 -4.184 1.00 97.56 192 PHE A C 1
ATOM 1529 O O . PHE A 1 192 ? 12.323 0.682 -3.222 1.00 97.56 192 PHE A O 1
ATOM 1536 N N . HIS A 1 193 ? 14.205 1.206 -4.316 1.00 97.06 193 HIS A N 1
ATOM 1537 C CA . HIS A 1 193 ? 15.083 0.598 -3.310 1.00 97.06 193 HIS A CA 1
ATOM 1538 C C . HIS A 1 193 ? 14.929 1.272 -1.946 1.00 97.06 193 HIS A C 1
ATOM 1540 O O . HIS A 1 193 ? 14.914 0.583 -0.925 1.00 97.06 193 HIS A O 1
ATOM 1546 N N . TYR A 1 194 ? 14.768 2.595 -1.910 1.00 95.88 194 TYR A N 1
ATOM 1547 C CA . TYR A 1 194 ? 14.453 3.309 -0.679 1.00 95.88 194 TYR A CA 1
ATOM 1548 C C . TYR A 1 194 ? 13.121 2.885 -0.077 1.00 95.88 194 TYR A C 1
ATOM 1550 O O . TYR A 1 194 ? 13.088 2.568 1.109 1.00 95.88 194 TYR A O 1
ATOM 1558 N N . TYR A 1 195 ? 12.057 2.824 -0.878 1.00 96.25 195 TYR A N 1
ATOM 1559 C CA . TYR A 1 195 ? 10.738 2.367 -0.449 1.00 96.25 195 TYR A CA 1
ATOM 1560 C C . TYR A 1 195 ? 10.818 0.980 0.214 1.00 96.25 195 TYR A C 1
ATOM 1562 O O . TYR A 1 195 ? 10.368 0.810 1.350 1.00 96.25 195 TYR A O 1
ATOM 1570 N N . LEU A 1 196 ? 11.479 0.010 -0.434 1.00 95.94 196 LEU A N 1
ATOM 1571 C CA . LEU A 1 196 ? 11.648 -1.343 0.110 1.00 95.94 196 LEU A CA 1
ATOM 1572 C C . LEU A 1 196 ? 12.467 -1.341 1.406 1.00 95.94 196 LEU A C 1
ATOM 1574 O O . LEU A 1 196 ? 12.084 -1.973 2.392 1.00 95.94 196 LEU A O 1
ATOM 1578 N N . LYS A 1 197 ? 13.585 -0.604 1.431 1.00 94.31 197 LYS A N 1
ATOM 1579 C CA . LYS A 1 197 ? 14.422 -0.480 2.630 1.00 94.31 197 LYS A CA 1
ATOM 1580 C C . LYS A 1 197 ? 13.651 0.182 3.771 1.00 94.31 197 LYS A C 1
ATOM 1582 O O . LYS A 1 197 ? 13.797 -0.274 4.898 1.00 94.31 197 LYS A O 1
ATOM 1587 N N . ARG A 1 198 ? 12.829 1.210 3.525 1.00 92.25 198 ARG A N 1
ATOM 1588 C CA . ARG A 1 198 ? 12.032 1.877 4.571 1.00 92.25 198 ARG A CA 1
ATOM 1589 C C . ARG A 1 198 ? 11.122 0.894 5.299 1.00 92.25 198 ARG A C 1
ATOM 1591 O O . ARG A 1 198 ? 11.188 0.848 6.520 1.00 92.25 198 ARG A O 1
ATOM 1598 N N . HIS A 1 199 ? 10.397 0.050 4.572 1.00 90.44 199 HIS A N 1
ATOM 1599 C CA . HIS A 1 199 ? 9.525 -0.973 5.163 1.00 90.44 199 HIS A CA 1
ATOM 1600 C C . HIS A 1 199 ? 10.299 -2.038 5.950 1.00 90.44 199 HIS A C 1
ATOM 1602 O O . HIS A 1 199 ? 9.847 -2.485 6.997 1.00 90.44 199 HIS A O 1
ATOM 1608 N N . ILE A 1 200 ? 11.490 -2.430 5.481 1.00 89.00 200 ILE A N 1
ATOM 1609 C CA . ILE A 1 200 ? 12.342 -3.383 6.208 1.00 89.00 200 ILE A CA 1
ATOM 1610 C C . ILE A 1 200 ? 12.850 -2.784 7.529 1.00 89.00 200 ILE A C 1
ATOM 1612 O O . ILE A 1 200 ? 12.862 -3.477 8.540 1.00 89.00 200 ILE A O 1
ATOM 1616 N N . HIS A 1 201 ? 13.262 -1.511 7.531 1.00 83.25 201 HIS A N 1
ATOM 1617 C CA . HIS A 1 201 ? 13.777 -0.857 8.741 1.00 83.25 201 HIS A CA 1
ATOM 1618 C C . HIS A 1 201 ? 12.667 -0.559 9.760 1.00 83.25 201 HIS A C 1
ATOM 1620 O O . HIS A 1 201 ? 12.891 -0.734 10.950 1.00 83.25 201 HIS A O 1
ATOM 1626 N N . LEU A 1 202 ? 11.480 -0.126 9.315 1.00 75.69 202 LEU A N 1
ATOM 1627 C CA . LEU A 1 202 ? 10.347 0.149 10.214 1.00 75.69 202 LEU A CA 1
ATOM 1628 C C . LEU A 1 202 ? 9.878 -1.116 10.960 1.00 75.69 202 LEU A C 1
ATOM 1630 O O . 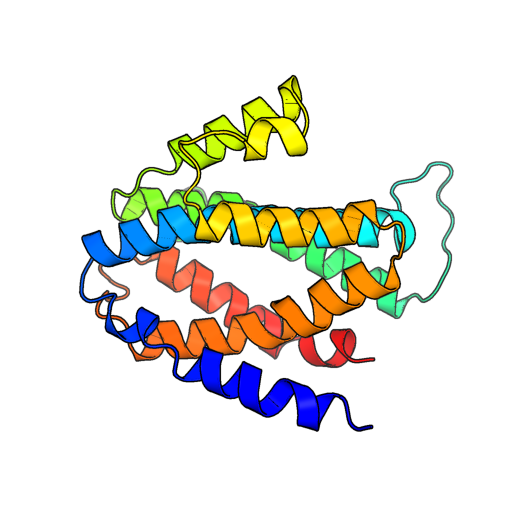LEU A 1 202 ? 9.530 -1.049 12.138 1.00 75.69 202 LEU A O 1
ATOM 1634 N N . ASP A 1 203 ? 9.952 -2.280 10.309 1.00 68.12 203 ASP A N 1
ATOM 1635 C CA . ASP A 1 203 ? 9.661 -3.581 10.924 1.00 68.12 203 ASP A CA 1
ATOM 1636 C C . ASP A 1 203 ? 10.668 -3.984 12.011 1.00 68.12 203 ASP A C 1
ATOM 1638 O O . ASP A 1 203 ? 10.273 -4.486 13.065 1.00 68.12 203 ASP A O 1
ATOM 1642 N N . GLU A 1 204 ? 11.966 -3.753 11.779 1.00 59.66 204 GLU A N 1
ATOM 1643 C CA . GLU A 1 204 ? 13.029 -4.103 12.736 1.00 59.66 204 GLU A CA 1
ATOM 1644 C C . GLU A 1 204 ? 12.913 -3.332 14.056 1.00 59.66 204 GLU A C 1
ATOM 1646 O O . GLU A 1 204 ? 13.380 -3.815 15.092 1.00 59.66 204 GLU A O 1
ATOM 1651 N N . ASP A 1 205 ? 12.246 -2.179 14.030 1.00 55.00 205 ASP A N 1
ATOM 1652 C CA . ASP A 1 205 ? 12.167 -1.288 15.171 1.00 55.00 205 ASP A CA 1
ATOM 1653 C C . ASP A 1 205 ? 10.942 -1.557 16.081 1.00 55.00 205 ASP A C 1
ATOM 1655 O O . ASP A 1 205 ? 11.128 -1.519 17.300 1.00 55.00 205 ASP A O 1
ATOM 1659 N N . PHE A 1 206 ? 9.721 -1.879 15.592 1.00 56.06 206 PHE A N 1
ATOM 1660 C CA . PHE A 1 206 ? 8.538 -1.906 16.499 1.00 56.06 206 PHE A CA 1
ATOM 1661 C C . PHE A 1 206 ? 7.330 -2.826 16.187 1.00 56.06 206 PHE A C 1
ATOM 1663 O O . PHE A 1 206 ? 6.672 -3.274 17.136 1.00 56.06 206 PHE A O 1
ATOM 1670 N N . HIS A 1 207 ? 6.988 -3.133 14.931 1.00 60.00 207 HIS A N 1
ATOM 1671 C CA . HIS A 1 207 ? 5.593 -3.509 14.606 1.00 60.00 207 HIS A CA 1
ATOM 1672 C C . HIS A 1 207 ? 5.249 -4.998 14.655 1.00 60.00 207 HIS A C 1
ATOM 1674 O O . HIS A 1 207 ? 4.222 -5.370 15.238 1.00 60.00 207 HIS A O 1
ATOM 1680 N N . ALA A 1 208 ? 6.102 -5.880 14.126 1.00 58.03 208 ALA A N 1
ATOM 1681 C CA . ALA A 1 208 ? 5.824 -7.320 14.113 1.00 58.03 208 ALA A CA 1
ATOM 1682 C C . ALA A 1 208 ? 5.567 -7.938 15.510 1.00 58.03 208 ALA A C 1
ATOM 1684 O O . ALA A 1 208 ? 4.644 -8.751 15.635 1.00 58.03 208 ALA A O 1
ATOM 1685 N N . PRO A 1 209 ? 6.291 -7.567 16.589 1.00 58.22 209 PRO A N 1
ATOM 1686 C CA . PRO A 1 209 ? 6.015 -8.091 17.928 1.00 58.22 209 PRO A CA 1
ATOM 1687 C C . PRO A 1 209 ? 4.668 -7.633 18.504 1.00 58.22 209 PRO A C 1
ATOM 1689 O O . PRO A 1 209 ? 4.069 -8.357 19.300 1.00 58.22 209 PRO A O 1
ATOM 1692 N N . MET A 1 210 ? 4.198 -6.437 18.131 1.00 59.75 210 MET A N 1
ATOM 1693 C CA . MET A 1 210 ? 2.932 -5.879 18.618 1.00 59.75 210 MET A CA 1
ATOM 1694 C C . MET A 1 210 ? 1.723 -6.386 17.828 1.00 59.75 210 MET A C 1
ATOM 1696 O O . MET A 1 210 ? 0.662 -6.563 18.418 1.00 59.75 210 MET A O 1
ATOM 1700 N N . SER A 1 211 ? 1.885 -6.675 16.534 1.00 59.38 211 SER A N 1
ATOM 1701 C CA . SER A 1 211 ? 0.809 -7.165 15.656 1.00 59.38 211 SER A CA 1
ATOM 1702 C C . SER A 1 211 ? 0.268 -8.549 16.067 1.00 59.38 211 SER A C 1
ATOM 1704 O O . SER A 1 211 ? -0.910 -8.846 15.872 1.00 59.38 211 SER A O 1
ATOM 1706 N N . ILE A 1 212 ? 1.109 -9.390 16.681 1.00 60.88 212 ILE A N 1
ATOM 1707 C CA . ILE A 1 212 ? 0.775 -10.775 17.068 1.00 60.88 212 ILE A CA 1
ATOM 1708 C C . ILE A 1 212 ? 0.212 -10.867 18.505 1.00 60.88 212 ILE A C 1
ATOM 1710 O O . ILE A 1 212 ? -0.207 -11.943 18.942 1.00 6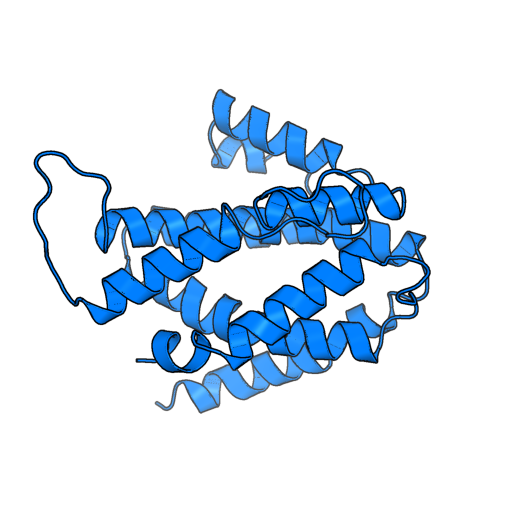0.88 212 ILE A O 1
ATOM 1714 N N . ARG A 1 213 ? 0.204 -9.759 19.253 1.00 55.50 213 ARG A N 1
ATOM 1715 C CA . ARG A 1 213 ? -0.186 -9.720 20.667 1.00 55.50 213 ARG A CA 1
ATOM 1716 C C . ARG A 1 213 ? -1.685 -9.504 20.866 1.00 55.50 213 ARG A C 1
ATOM 1718 O O . ARG A 1 213 ? -2.222 -10.156 21.792 1.00 55.50 213 ARG A O 1
#

Foldseek 3Di:
DDPCVVCVVVLVCLLPPCLLQVQADLVSVLVVLLQCLLVLVLLVVLLVLLCCVQPNPDPPDDDDDDPLVNVQSVVVCCAQAWDWADPPDPDTGTGGLSVLSVVLSVLSPHDCVLVVVLVVCCVVPNDVVSLVDPSHPPVSSVVSVVSVCQSVVPDNVSSLCCNLVVPLLRLLSSLVSSVVNHNADCVSRVSVNVSSVSSNVVSVPDHNVSSVD

Secondary structure (DSSP, 8-state):
--HHHHHHHHHHHHHT-THHHH--SHHHHHHHHHHHHHHHHHHHHHHHHHHHHHS---SS----S-HHHHHHHHHHHHHHHHEEPPTTSTT--EE-HHHHHHHHHHHTT---HHHHHHHHHHHHH-HH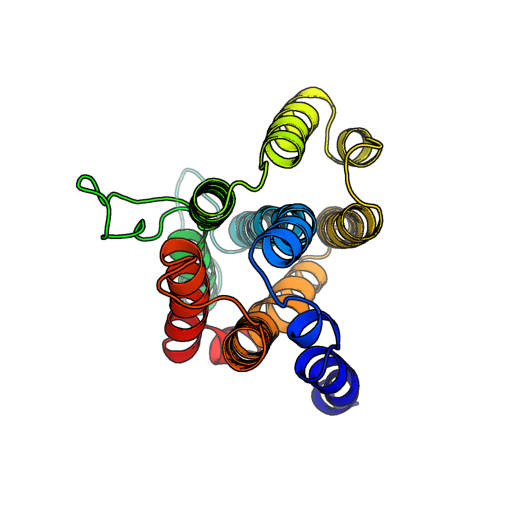HHTT-TTS-HHHHHHHHHHHHHHHTT-HHHHHHHHIIIIITTHHHHHHHHHHH-S--TTT-HHHHHHHHHHHHHHHHTHHHHHT-

Solvent-accessible surface area (backbone atoms only — not comparable to full-atom values): 11862 Å² total; per-residue (Å²): 131,67,65,64,74,67,43,48,66,57,54,52,51,55,56,68,39,67,65,31,62,66,23,55,43,60,68,45,41,31,57,50,46,65,41,46,52,53,56,55,50,47,50,54,54,52,50,52,57,49,27,61,72,56,58,50,97,54,86,85,77,74,94,63,84,58,69,66,61,37,48,51,51,49,48,54,48,43,51,47,59,51,22,78,38,67,72,88,47,102,74,56,55,66,32,23,51,49,55,50,49,45,50,28,30,51,72,60,72,26,73,56,58,67,61,54,55,40,53,56,34,28,76,74,62,34,61,77,58,33,61,66,42,84,85,51,50,66,71,37,41,54,52,46,47,52,58,48,50,36,62,70,66,74,42,67,69,53,35,47,44,49,43,29,65,67,36,62,59,40,49,44,55,44,42,53,41,33,73,75,46,37,54,67,49,56,90,68,38,51,54,43,48,47,54,48,48,50,52,41,52,55,47,76,72,62,47,53,75,60,54,78,106